Protein AF-A0A934HEQ0-F1 (afdb_monomer)

pLDDT: mean 83.61, std 16.03, range [32.22, 97.81]

Structure (mmCIF, N/CA/C/O backbone):
data_AF-A0A934HEQ0-F1
#
_entry.id   AF-A0A934HEQ0-F1
#
loop_
_atom_site.group_PDB
_atom_site.id
_atom_site.type_symbol
_atom_site.label_atom_id
_atom_site.label_alt_id
_atom_site.label_comp_id
_atom_site.label_asym_id
_atom_site.label_entity_id
_atom_site.label_seq_id
_atom_site.pdbx_PDB_ins_code
_atom_site.Cartn_x
_atom_site.Cartn_y
_atom_site.Cartn_z
_atom_site.occupancy
_atom_site.B_iso_or_equiv
_atom_site.auth_seq_id
_atom_site.auth_comp_id
_atom_site.auth_asym_id
_atom_site.auth_atom_id
_atom_site.pdbx_PDB_model_num
ATOM 1 N N . MET A 1 1 ? 57.046 15.087 -8.964 1.00 48.41 1 MET A N 1
ATOM 2 C CA . MET A 1 1 ? 55.595 15.385 -8.907 1.00 48.41 1 MET A CA 1
ATOM 3 C C . MET A 1 1 ? 54.817 15.039 -10.188 1.00 48.41 1 MET A C 1
ATOM 5 O O . MET A 1 1 ? 53.602 14.967 -10.107 1.00 48.41 1 MET A O 1
ATOM 9 N N . SER A 1 2 ? 55.449 14.736 -11.333 1.00 50.69 2 SER A N 1
ATOM 10 C CA . SER A 1 2 ? 54.720 14.515 -12.604 1.00 50.69 2 SER A CA 1
ATOM 11 C C . SER A 1 2 ? 54.176 13.093 -12.846 1.00 50.69 2 SER A C 1
ATOM 13 O O . SER A 1 2 ? 53.187 12.942 -13.551 1.00 50.69 2 SER A O 1
ATOM 15 N N . LEU A 1 3 ? 54.753 12.045 -12.243 1.00 41.97 3 LEU A N 1
ATOM 16 C CA . LEU A 1 3 ? 54.306 10.651 -12.457 1.00 41.97 3 LEU A CA 1
ATOM 17 C C . LEU A 1 3 ? 52.998 10.296 -11.725 1.00 41.97 3 LEU A C 1
ATOM 19 O O . LEU A 1 3 ? 52.195 9.522 -12.237 1.00 41.97 3 LEU A O 1
ATOM 23 N N . VAL A 1 4 ? 52.746 10.905 -10.561 1.00 50.09 4 VAL A N 1
ATOM 24 C CA . VAL A 1 4 ? 51.528 10.663 -9.761 1.00 50.09 4 VAL A CA 1
ATOM 25 C C . VAL A 1 4 ? 50.291 11.281 -10.424 1.00 50.09 4 VAL A C 1
ATOM 27 O O . VAL A 1 4 ? 49.219 10.688 -10.387 1.00 50.09 4 VAL A O 1
ATOM 30 N N . VAL A 1 5 ? 50.448 12.429 -11.094 1.00 50.09 5 VAL A N 1
ATOM 31 C CA . VAL A 1 5 ? 49.356 13.115 -11.808 1.00 50.09 5 VAL A CA 1
ATOM 32 C C . VAL A 1 5 ? 48.963 12.362 -13.087 1.00 50.09 5 VAL A C 1
ATOM 34 O O . VAL A 1 5 ? 47.785 12.248 -13.400 1.00 50.09 5 VAL A O 1
ATOM 37 N N . ILE A 1 6 ? 49.919 11.770 -13.808 1.00 50.91 6 ILE A N 1
ATOM 38 C CA . ILE A 1 6 ? 49.619 10.977 -15.015 1.00 50.91 6 ILE A CA 1
ATOM 39 C C . ILE A 1 6 ? 48.884 9.675 -14.648 1.00 50.91 6 ILE A C 1
ATOM 41 O O . ILE A 1 6 ? 47.926 9.300 -15.323 1.00 50.91 6 ILE A O 1
ATOM 45 N N . GLY A 1 7 ? 49.275 9.020 -13.547 1.00 46.44 7 GLY A N 1
ATOM 46 C CA . GLY A 1 7 ? 48.610 7.809 -13.056 1.00 46.44 7 GLY A CA 1
ATOM 47 C C . GLY A 1 7 ? 47.155 8.039 -12.632 1.00 46.44 7 GLY A C 1
ATOM 48 O O . GLY A 1 7 ? 46.288 7.218 -12.936 1.00 46.44 7 GLY A O 1
ATOM 49 N N . THR A 1 8 ? 46.853 9.175 -11.996 1.00 58.56 8 THR A N 1
ATOM 50 C CA . THR A 1 8 ? 45.477 9.526 -11.608 1.00 58.56 8 THR A CA 1
ATOM 51 C C . THR A 1 8 ? 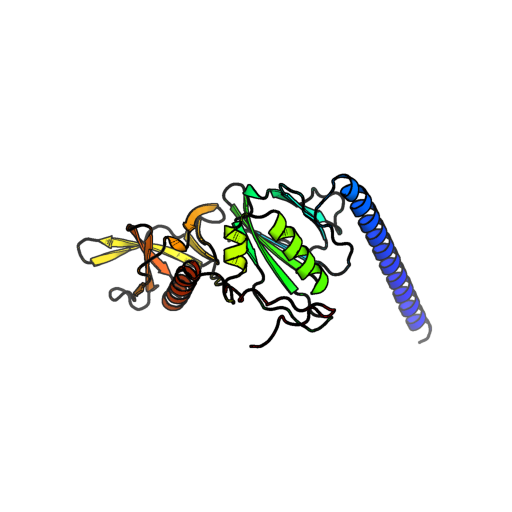44.612 9.918 -12.808 1.00 58.56 8 THR A C 1
ATOM 53 O O . THR A 1 8 ? 43.469 9.470 -12.888 1.00 58.56 8 THR A O 1
ATOM 56 N N . PHE A 1 9 ? 45.141 10.658 -13.789 1.00 56.47 9 PHE A N 1
ATOM 57 C CA . PHE A 1 9 ? 44.409 10.979 -15.024 1.00 56.47 9 PHE A CA 1
ATOM 58 C C . PHE A 1 9 ? 44.129 9.743 -15.892 1.00 56.47 9 PHE A C 1
ATOM 60 O O . PHE A 1 9 ? 43.011 9.583 -16.385 1.00 56.47 9 PHE A O 1
ATOM 67 N N . ALA A 1 10 ? 45.099 8.836 -16.043 1.00 60.12 10 ALA A N 1
ATOM 68 C CA . ALA A 1 10 ? 44.906 7.585 -16.778 1.00 60.12 10 ALA A CA 1
ATOM 69 C C . ALA A 1 10 ? 43.887 6.661 -16.085 1.00 60.12 10 ALA A C 1
ATOM 71 O O . ALA A 1 10 ? 43.032 6.077 -16.752 1.00 60.12 10 ALA A O 1
ATOM 72 N N . GLY A 1 11 ? 43.919 6.582 -14.748 1.00 57.53 11 GLY A N 1
ATOM 73 C CA . GLY A 1 11 ? 42.928 5.847 -13.957 1.00 57.53 11 GLY A CA 1
ATOM 74 C C . GLY A 1 11 ? 41.511 6.422 -14.073 1.00 57.53 11 GLY A C 1
ATOM 75 O O . GLY A 1 11 ? 40.554 5.665 -14.235 1.00 57.53 11 GLY A O 1
ATOM 76 N N . LEU A 1 12 ? 41.366 7.753 -14.067 1.00 64.06 12 LEU A N 1
ATOM 77 C CA . LEU A 1 12 ? 40.079 8.433 -14.265 1.00 64.06 12 LEU A CA 1
ATOM 78 C C . LEU A 1 12 ? 39.521 8.224 -15.679 1.00 64.06 12 LEU A C 1
ATOM 80 O O . LEU A 1 12 ? 38.330 7.956 -15.830 1.00 64.06 12 LEU A O 1
ATOM 84 N N . LEU A 1 13 ? 40.372 8.282 -16.708 1.00 64.81 13 LEU A N 1
ATOM 85 C CA . LEU A 1 13 ? 39.983 8.008 -18.096 1.00 64.81 13 LEU A CA 1
ATOM 86 C C . LEU A 1 13 ? 39.566 6.547 -18.294 1.00 64.81 13 LEU A C 1
ATOM 88 O O . LEU A 1 13 ? 38.517 6.289 -18.883 1.00 64.81 13 LEU A O 1
ATOM 92 N N . ALA A 1 14 ? 40.327 5.590 -17.758 1.00 65.00 14 ALA A N 1
ATOM 93 C CA . ALA A 1 14 ? 39.959 4.176 -17.801 1.00 65.00 14 ALA A CA 1
ATOM 94 C C . ALA A 1 14 ? 38.629 3.918 -17.070 1.00 65.00 14 ALA A C 1
ATOM 96 O O . ALA A 1 14 ? 37.757 3.224 -17.596 1.00 65.00 14 ALA A O 1
ATOM 97 N N . GLY A 1 15 ? 38.428 4.541 -15.904 1.00 61.06 15 GLY A N 1
ATOM 98 C CA . GLY A 1 15 ? 37.161 4.505 -15.172 1.00 61.06 15 GLY A CA 1
ATOM 99 C C . GLY A 1 15 ? 35.992 5.069 -15.984 1.00 61.06 15 GLY A C 1
ATOM 100 O O . GLY A 1 15 ? 34.949 4.422 -16.089 1.00 61.06 15 GLY A O 1
ATOM 101 N N . ALA A 1 16 ? 36.172 6.226 -16.627 1.00 68.06 16 ALA A N 1
ATOM 102 C CA . ALA A 1 16 ? 35.156 6.848 -17.476 1.00 68.06 16 ALA A CA 1
ATOM 103 C C . ALA A 1 16 ? 34.794 5.976 -18.691 1.00 68.06 16 ALA A C 1
ATOM 105 O O . ALA A 1 16 ? 33.614 5.828 -19.012 1.00 68.06 16 ALA A O 1
ATOM 106 N N . VAL A 1 17 ? 35.782 5.337 -19.327 1.00 73.50 17 VAL A N 1
ATOM 107 C CA . VAL A 1 17 ? 35.558 4.401 -20.441 1.00 73.50 17 VAL A CA 1
ATOM 108 C C . VAL A 1 17 ? 34.775 3.173 -19.975 1.00 73.50 17 VAL A C 1
ATOM 110 O O . VAL A 1 17 ? 33.802 2.789 -20.622 1.00 73.50 17 VAL A O 1
ATOM 113 N N . VAL A 1 18 ? 35.136 2.577 -18.835 1.00 73.75 18 VAL A N 1
ATOM 114 C CA . VAL A 1 18 ? 34.412 1.423 -18.273 1.00 73.75 18 VAL A CA 1
ATOM 115 C C . VAL A 1 18 ? 32.960 1.787 -17.949 1.00 73.75 18 VAL A C 1
ATOM 117 O O . VAL A 1 18 ? 32.046 1.030 -18.295 1.00 73.75 18 VAL A O 1
ATOM 120 N N . VAL A 1 19 ? 32.726 2.957 -17.348 1.00 75.62 19 VAL A N 1
ATOM 121 C CA . VAL A 1 19 ? 31.376 3.476 -17.076 1.00 75.62 19 VAL A CA 1
ATOM 122 C C . VAL A 1 19 ? 30.603 3.690 -18.382 1.00 75.62 19 VAL A C 1
ATOM 124 O O . VAL A 1 19 ? 29.478 3.205 -18.507 1.00 75.62 19 VAL A O 1
ATOM 127 N N . GLY A 1 20 ? 31.216 4.320 -19.387 1.00 73.50 20 GLY A N 1
ATOM 128 C CA . GLY A 1 20 ? 30.596 4.558 -20.693 1.00 73.50 20 GLY A CA 1
ATOM 129 C C . GLY A 1 20 ? 30.233 3.271 -21.440 1.00 73.50 20 GLY A C 1
ATOM 130 O O . GLY A 1 20 ? 29.129 3.144 -21.978 1.00 73.50 20 GLY A O 1
ATOM 131 N N . VAL A 1 21 ? 31.113 2.264 -21.430 1.00 78.69 21 VAL A N 1
ATOM 132 C CA . VAL A 1 21 ? 30.845 0.948 -22.036 1.00 78.69 21 VAL A CA 1
ATOM 133 C C . VAL A 1 21 ? 29.707 0.233 -21.309 1.00 78.69 21 VAL A C 1
ATOM 135 O O . VAL A 1 21 ? 28.829 -0.337 -21.965 1.00 78.69 21 VAL A O 1
ATOM 138 N N . ARG A 1 22 ? 29.693 0.267 -19.971 1.00 79.62 22 ARG A N 1
ATOM 139 C CA . ARG A 1 22 ? 28.625 -0.334 -19.159 1.00 79.62 22 ARG A CA 1
ATOM 140 C C . ARG A 1 22 ? 27.274 0.307 -19.464 1.00 79.62 22 ARG A C 1
ATOM 142 O O . ARG A 1 22 ? 26.304 -0.416 -19.691 1.00 79.62 22 ARG A O 1
ATOM 149 N N . GLU A 1 23 ? 27.227 1.631 -19.554 1.00 78.69 23 GLU A N 1
ATOM 150 C CA . GLU A 1 23 ? 26.001 2.364 -19.870 1.00 78.69 23 GLU A CA 1
ATOM 151 C C . GLU A 1 23 ? 25.528 2.085 -21.305 1.00 78.69 23 GLU A C 1
ATOM 153 O O . GLU A 1 23 ? 24.361 1.788 -21.545 1.00 78.69 23 GLU A O 1
ATOM 158 N N . THR A 1 24 ? 26.450 2.025 -22.267 1.00 81.06 24 THR A N 1
ATOM 159 C CA . THR A 1 24 ? 26.121 1.685 -23.661 1.00 81.06 24 THR A CA 1
ATOM 160 C C . THR A 1 24 ? 25.576 0.259 -23.801 1.00 81.06 24 THR A C 1
ATOM 162 O O . THR A 1 24 ? 24.684 -0.000 -24.614 1.00 81.06 24 THR A O 1
ATOM 165 N N . ARG A 1 25 ? 26.113 -0.704 -23.038 1.00 81.88 25 ARG A N 1
ATOM 166 C CA . ARG A 1 25 ? 25.591 -2.083 -22.997 1.00 81.88 25 ARG A CA 1
ATOM 167 C C . ARG A 1 25 ? 24.190 -2.119 -22.395 1.00 81.88 25 ARG A C 1
ATOM 169 O O . ARG A 1 25 ? 23.309 -2.760 -22.959 1.00 81.88 25 ARG A O 1
ATOM 176 N N . ARG A 1 26 ? 23.977 -1.386 -21.303 1.00 79.38 26 ARG A N 1
ATOM 177 C CA . ARG A 1 26 ? 22.677 -1.258 -20.643 1.00 79.38 26 ARG A CA 1
ATOM 178 C C . ARG A 1 26 ? 21.619 -0.658 -21.571 1.00 79.38 26 ARG A C 1
ATOM 180 O O . ARG A 1 26 ? 20.543 -1.227 -21.698 1.00 79.38 26 ARG A O 1
ATOM 187 N N . LEU A 1 27 ? 21.930 0.430 -22.277 1.00 81.62 27 LEU A N 1
ATOM 188 C CA . LEU A 1 27 ? 21.013 1.052 -23.240 1.00 81.62 27 LEU A CA 1
ATOM 189 C C . LEU A 1 27 ? 20.665 0.120 -24.405 1.00 81.62 27 LEU A C 1
ATOM 191 O O . LEU A 1 27 ? 19.515 0.081 -24.841 1.00 81.62 27 LEU A O 1
ATOM 195 N N . ARG A 1 28 ? 21.639 -0.653 -24.901 1.00 84.00 28 ARG A N 1
ATOM 196 C CA . ARG A 1 28 ? 21.378 -1.679 -25.920 1.00 84.00 28 ARG A CA 1
ATOM 197 C C . ARG A 1 28 ? 20.429 -2.755 -25.407 1.00 84.00 28 ARG A C 1
ATOM 199 O O . ARG A 1 28 ? 19.496 -3.086 -26.127 1.00 84.00 28 ARG A O 1
ATOM 206 N N . TYR A 1 29 ? 20.635 -3.231 -24.179 1.00 84.44 29 TYR A N 1
ATOM 207 C CA . TYR A 1 29 ? 19.741 -4.198 -23.544 1.00 84.44 29 TYR A CA 1
ATOM 208 C C . TYR A 1 29 ? 18.320 -3.648 -23.379 1.00 84.44 29 TYR A C 1
ATOM 210 O O . TYR A 1 29 ? 17.362 -4.310 -23.758 1.00 84.44 29 TYR A O 1
ATOM 218 N N . ILE A 1 30 ? 18.177 -2.412 -22.888 1.00 84.00 30 ILE A N 1
ATOM 219 C CA . ILE A 1 30 ? 16.867 -1.760 -22.758 1.00 84.00 30 ILE A CA 1
ATOM 220 C C . ILE A 1 30 ? 16.158 -1.725 -24.114 1.00 84.00 30 ILE A C 1
ATOM 222 O O . ILE A 1 30 ? 15.022 -2.167 -24.230 1.00 84.00 30 ILE A O 1
ATOM 226 N N . ARG A 1 31 ? 16.838 -1.254 -25.166 1.00 84.56 31 ARG A N 1
ATOM 227 C CA . ARG A 1 31 ? 16.251 -1.177 -26.513 1.00 84.56 31 ARG A CA 1
ATOM 228 C C . ARG A 1 31 ? 15.886 -2.548 -27.076 1.00 84.56 31 ARG A C 1
ATOM 230 O O . ARG A 1 31 ? 14.857 -2.658 -27.733 1.00 84.56 31 ARG A O 1
ATOM 237 N N . SER A 1 32 ? 16.715 -3.571 -26.861 1.00 85.75 32 SER A N 1
ATOM 238 C CA . SER A 1 32 ? 16.397 -4.924 -27.325 1.00 85.75 32 SER A CA 1
ATOM 239 C C . SER A 1 32 ? 15.208 -5.509 -26.577 1.00 85.75 32 SER A C 1
ATOM 241 O O . SER A 1 32 ? 14.341 -6.085 -27.217 1.00 85.75 32 SER A O 1
ATOM 243 N N . LEU A 1 33 ? 15.144 -5.315 -25.258 1.00 84.88 33 LEU A N 1
ATOM 244 C CA . LEU A 1 33 ? 14.041 -5.799 -24.436 1.00 84.88 33 LEU A CA 1
ATOM 245 C C . LEU A 1 33 ? 12.724 -5.126 -24.838 1.00 84.88 33 LEU A C 1
ATOM 247 O O . LEU A 1 33 ? 11.729 -5.804 -25.030 1.00 84.88 33 LEU A O 1
ATOM 251 N N . ILE A 1 34 ? 12.727 -3.814 -25.080 1.00 83.56 34 ILE A N 1
ATOM 252 C CA . ILE A 1 34 ? 11.525 -3.109 -25.552 1.00 83.56 34 ILE A CA 1
ATOM 253 C C . ILE A 1 34 ? 11.052 -3.660 -26.899 1.00 83.56 34 ILE A C 1
ATOM 255 O O . ILE A 1 34 ? 9.873 -3.946 -27.043 1.00 83.56 34 ILE A O 1
ATOM 259 N N . ARG A 1 35 ? 11.960 -3.892 -27.856 1.00 84.75 35 ARG A N 1
ATOM 260 C CA . ARG A 1 35 ? 11.608 -4.519 -29.145 1.00 84.75 35 ARG A CA 1
ATOM 261 C C . ARG A 1 35 ? 11.089 -5.950 -29.007 1.00 84.75 35 ARG A C 1
ATOM 263 O O . ARG A 1 35 ? 10.393 -6.416 -29.896 1.00 84.75 35 ARG A O 1
ATOM 270 N N . GLN A 1 36 ? 11.483 -6.664 -27.953 1.00 84.56 36 GLN A N 1
ATOM 271 C CA . GLN A 1 36 ? 10.979 -8.007 -27.660 1.00 84.56 36 GLN A CA 1
ATOM 272 C C . GLN A 1 36 ? 9.587 -7.967 -27.030 1.00 84.56 36 GLN A C 1
ATOM 274 O O . GLN A 1 36 ? 8.794 -8.854 -27.308 1.00 84.56 36 GLN A O 1
ATOM 279 N N . LEU A 1 37 ? 9.298 -6.944 -26.222 1.00 84.00 37 LEU A N 1
ATOM 280 C CA . LEU A 1 37 ? 8.004 -6.755 -25.562 1.00 84.00 37 LEU A CA 1
ATOM 281 C C . LEU A 1 37 ? 6.964 -6.098 -26.481 1.00 84.00 37 LEU A C 1
ATOM 283 O O . LEU A 1 37 ? 5.775 -6.333 -26.335 1.00 84.00 37 LEU A O 1
ATOM 287 N N . GLU A 1 38 ? 7.387 -5.278 -27.442 1.00 77.88 38 GLU A N 1
ATOM 288 C CA . GLU A 1 38 ? 6.504 -4.556 -28.371 1.00 77.88 38 GLU A CA 1
ATOM 289 C C . GLU A 1 38 ? 5.512 -5.462 -29.146 1.00 77.88 38 GLU A C 1
ATOM 291 O O . GLU A 1 38 ? 4.340 -5.088 -29.235 1.00 77.88 38 GLU A O 1
ATOM 296 N N . PRO A 1 39 ? 5.894 -6.665 -29.631 1.00 77.88 39 PRO A N 1
ATOM 297 C CA . PRO A 1 39 ? 4.971 -7.618 -30.253 1.00 77.88 39 PRO A CA 1
ATOM 298 C C . PRO A 1 39 ? 3.917 -8.204 -29.305 1.00 77.88 39 PRO A C 1
ATOM 300 O O . PRO A 1 39 ? 2.880 -8.663 -29.772 1.00 77.88 39 PRO A O 1
ATOM 303 N N . GLU A 1 40 ? 4.150 -8.191 -27.989 1.00 74.31 40 GLU A N 1
ATOM 304 C CA . GLU A 1 40 ? 3.161 -8.627 -26.989 1.00 74.31 40 GLU A CA 1
ATOM 305 C C . GLU A 1 40 ? 2.082 -7.552 -26.743 1.00 74.31 40 GLU A C 1
ATOM 307 O O . GLU A 1 40 ? 1.159 -7.753 -25.957 1.00 74.31 40 GLU A O 1
ATOM 312 N N . HIS A 1 41 ? 2.176 -6.415 -27.446 1.00 69.12 41 HIS A N 1
ATOM 313 C CA . HIS A 1 41 ? 1.255 -5.280 -27.397 1.00 69.12 41 HIS A CA 1
ATOM 314 C C . HIS A 1 41 ? 0.959 -4.753 -25.977 1.00 69.12 41 HIS A C 1
ATOM 316 O O . HIS A 1 41 ? -0.210 -4.566 -25.621 1.00 69.12 41 HIS A O 1
ATOM 322 N N . PRO A 1 42 ? 1.985 -4.447 -25.151 1.00 75.75 42 PRO A N 1
ATOM 323 C CA . PRO A 1 42 ? 1.757 -3.789 -23.877 1.00 75.75 42 PRO A CA 1
ATOM 324 C C . PRO A 1 42 ? 1.164 -2.395 -24.108 1.00 75.75 42 PRO A C 1
ATOM 326 O O . PRO A 1 42 ? 1.603 -1.631 -24.967 1.00 75.75 42 PRO A O 1
ATOM 329 N N . ILE A 1 43 ? 0.196 -2.030 -23.274 1.00 81.25 43 ILE A N 1
ATOM 330 C CA . ILE A 1 43 ? -0.457 -0.715 -23.258 1.00 81.25 43 ILE A CA 1
ATOM 331 C C . ILE A 1 43 ? 0.557 0.388 -22.912 1.00 81.25 43 ILE A C 1
ATOM 333 O O . ILE A 1 43 ? 0.391 1.543 -23.308 1.00 81.25 43 ILE A O 1
ATOM 337 N N . PHE A 1 44 ? 1.621 0.047 -22.178 1.00 80.44 44 PHE A N 1
ATOM 338 C CA . PHE A 1 44 ? 2.693 0.971 -21.820 1.00 80.44 44 PHE A CA 1
ATOM 339 C C . PHE A 1 44 ? 4.021 0.257 -21.580 1.00 80.44 44 PHE A C 1
ATOM 341 O O . PHE A 1 44 ? 4.065 -0.746 -20.868 1.00 80.44 44 PHE A O 1
ATOM 348 N N . CYS A 1 45 ? 5.101 0.823 -22.126 1.00 77.56 45 CYS A N 1
ATOM 349 C CA . CYS A 1 45 ? 6.473 0.370 -21.910 1.00 77.56 45 CYS A CA 1
ATOM 350 C C . CYS A 1 45 ? 7.457 1.560 -21.968 1.00 77.56 45 CYS A C 1
ATOM 352 O O . CYS A 1 45 ? 7.812 2.010 -23.061 1.00 77.56 45 CYS A O 1
ATOM 354 N N . PRO A 1 46 ? 7.902 2.132 -20.829 1.00 71.94 46 PRO A N 1
ATOM 355 C CA . PRO A 1 46 ? 8.731 3.330 -20.836 1.00 71.94 46 PRO A CA 1
ATOM 356 C C . PRO A 1 46 ? 10.177 3.017 -21.245 1.00 71.94 46 PRO A C 1
ATOM 358 O O . PRO A 1 46 ? 10.768 2.027 -20.823 1.00 71.94 46 PRO A O 1
ATOM 361 N N . THR A 1 47 ? 10.782 3.927 -22.009 1.00 59.53 47 THR A N 1
ATOM 362 C CA . THR A 1 47 ? 12.109 3.761 -22.637 1.00 59.53 47 THR A CA 1
ATOM 363 C C . THR A 1 47 ? 13.271 4.412 -21.875 1.00 59.53 47 THR A C 1
ATOM 365 O O . THR A 1 47 ? 14.417 4.346 -22.322 1.00 59.53 47 THR A O 1
ATOM 368 N N . TYR A 1 48 ? 13.004 5.080 -20.751 1.00 62.66 48 TYR A N 1
ATOM 369 C CA . TYR A 1 48 ? 13.899 6.120 -20.232 1.00 62.66 48 TYR A CA 1
ATOM 370 C C . TYR A 1 48 ? 14.714 5.747 -18.992 1.00 62.66 48 TYR A C 1
ATOM 372 O O . TYR A 1 48 ? 14.316 4.963 -18.134 1.00 62.66 48 TYR A O 1
ATOM 380 N N . TYR A 1 49 ? 15.870 6.407 -18.912 1.00 63.38 49 TYR A N 1
ATOM 381 C CA . TYR A 1 49 ? 16.850 6.339 -17.837 1.00 63.38 49 TYR A CA 1
ATOM 382 C C . TYR A 1 49 ? 16.343 6.977 -16.533 1.00 63.38 49 TYR A C 1
ATOM 384 O O . TYR A 1 49 ? 15.510 7.880 -16.539 1.00 63.38 49 TYR A O 1
ATOM 392 N N . GLY A 1 50 ? 16.914 6.553 -15.403 1.00 69.12 50 GLY A N 1
ATOM 393 C CA . GLY A 1 50 ? 16.695 7.207 -14.111 1.00 69.12 50 GLY A CA 1
ATOM 394 C C . GLY A 1 50 ? 15.440 6.761 -13.363 1.00 69.12 50 GLY A C 1
ATOM 395 O O . GLY A 1 50 ? 15.085 7.395 -12.373 1.00 69.12 50 GLY A O 1
ATOM 396 N N . THR A 1 51 ? 14.801 5.671 -13.771 1.00 82.81 51 THR A N 1
ATOM 397 C CA . THR A 1 51 ? 13.710 5.043 -13.021 1.00 82.81 51 THR A CA 1
ATOM 398 C C . THR A 1 51 ? 14.272 4.030 -12.027 1.00 82.81 51 THR A C 1
ATOM 400 O O . THR A 1 51 ? 15.287 3.378 -12.289 1.00 82.81 51 THR A O 1
ATOM 403 N N . ASP A 1 52 ? 13.651 3.927 -10.857 1.00 88.38 52 ASP A N 1
ATOM 404 C CA . ASP A 1 52 ? 13.961 2.878 -9.885 1.00 88.38 52 ASP A CA 1
ATOM 405 C C . ASP A 1 52 ? 12.690 2.328 -9.243 1.00 88.38 52 ASP A C 1
ATOM 407 O O . ASP A 1 52 ? 11.710 3.056 -9.074 1.00 88.38 52 ASP A O 1
ATOM 411 N N . PHE A 1 53 ? 12.700 1.034 -8.940 1.00 89.88 53 PHE A N 1
ATOM 412 C CA . PHE A 1 53 ? 11.677 0.410 -8.122 1.00 89.88 53 PHE A CA 1
ATOM 413 C C . PHE A 1 53 ? 12.291 -0.222 -6.880 1.00 89.88 53 PHE A C 1
ATOM 415 O O . PHE A 1 53 ? 13.485 -0.537 -6.830 1.00 89.88 53 PHE A O 1
ATOM 422 N N . GLN A 1 54 ? 11.455 -0.380 -5.865 1.00 93.12 54 GLN A N 1
ATOM 423 C CA . GLN A 1 54 ? 11.784 -1.041 -4.617 1.00 93.12 54 GLN A CA 1
ATOM 424 C C . GLN A 1 54 ? 10.553 -1.781 -4.110 1.00 93.12 54 GLN A C 1
ATOM 426 O O . GLN A 1 54 ? 9.472 -1.202 -4.032 1.00 93.12 54 GLN A O 1
ATOM 431 N N . ILE A 1 55 ? 10.735 -3.039 -3.730 1.00 93.94 55 ILE A N 1
ATOM 432 C CA . ILE A 1 55 ? 9.700 -3.862 -3.114 1.00 93.94 55 ILE A CA 1
ATOM 433 C C . ILE A 1 55 ? 9.956 -3.886 -1.612 1.00 93.94 55 ILE A C 1
ATOM 435 O O . ILE A 1 55 ? 11.082 -4.108 -1.168 1.00 93.94 55 ILE A O 1
ATOM 439 N N . THR A 1 56 ? 8.915 -3.662 -0.826 1.00 95.38 56 THR A N 1
ATOM 440 C CA . THR A 1 56 ? 8.931 -3.868 0.622 1.00 95.38 56 THR A CA 1
ATOM 441 C C . THR A 1 56 ? 7.794 -4.812 0.978 1.00 95.38 56 THR A C 1
ATOM 443 O O . THR A 1 56 ? 6.639 -4.491 0.723 1.00 95.38 56 THR A O 1
ATOM 446 N N . GLU A 1 57 ? 8.104 -5.969 1.549 1.00 96.31 57 GLU A N 1
ATOM 447 C CA . GLU A 1 57 ? 7.100 -6.805 2.212 1.00 96.31 57 GLU A CA 1
ATOM 448 C C . GLU A 1 57 ? 6.772 -6.175 3.571 1.00 96.31 57 GLU A C 1
ATOM 450 O O . GLU A 1 57 ? 7.688 -5.807 4.314 1.00 96.31 57 GLU A O 1
ATOM 455 N N . LEU A 1 58 ? 5.487 -6.008 3.903 1.00 94.31 58 LEU A N 1
ATOM 456 C CA . LEU A 1 58 ? 5.108 -5.462 5.211 1.00 94.31 58 LEU A CA 1
ATOM 457 C C . LEU A 1 58 ? 5.600 -6.384 6.332 1.00 94.31 58 LEU A C 1
ATOM 459 O O . LEU A 1 58 ? 5.463 -7.601 6.234 1.00 94.31 58 LEU A O 1
ATOM 463 N N . ASN A 1 59 ? 6.214 -5.793 7.366 1.00 94.44 59 ASN A N 1
ATOM 464 C CA . ASN A 1 59 ? 6.948 -6.488 8.439 1.00 94.44 59 ASN A CA 1
ATOM 465 C C . ASN A 1 59 ? 8.069 -7.431 7.964 1.00 94.44 59 ASN A C 1
ATOM 467 O O . ASN A 1 59 ? 8.603 -8.215 8.746 1.00 94.44 59 ASN A O 1
ATOM 471 N N . GLY A 1 60 ? 8.423 -7.378 6.682 1.00 93.69 60 GLY A N 1
ATOM 472 C CA . GLY A 1 60 ? 9.328 -8.318 6.050 1.00 93.69 60 GLY A CA 1
ATOM 473 C C . GLY A 1 60 ? 10.548 -7.634 5.462 1.00 93.69 60 GLY A C 1
ATOM 474 O O . GLY A 1 60 ? 11.070 -6.633 5.962 1.00 93.69 60 GLY A O 1
ATOM 475 N N . ARG A 1 61 ? 11.046 -8.222 4.376 1.00 93.25 61 ARG A N 1
ATOM 476 C CA . ARG A 1 61 ? 12.261 -7.741 3.724 1.00 93.25 61 ARG A CA 1
ATOM 477 C C . ARG A 1 61 ? 11.964 -6.574 2.796 1.00 93.25 61 ARG A C 1
ATOM 479 O O . ARG A 1 61 ? 10.938 -6.502 2.121 1.00 93.25 61 ARG A O 1
ATOM 486 N N . LYS A 1 62 ? 12.951 -5.690 2.706 1.00 94.12 62 LYS A N 1
ATOM 487 C CA . LYS A 1 62 ? 12.991 -4.585 1.758 1.00 94.12 62 LYS A CA 1
ATOM 488 C C . LYS A 1 62 ? 14.080 -4.845 0.731 1.00 94.12 62 LYS A C 1
ATOM 490 O O . LYS A 1 62 ? 15.237 -5.057 1.091 1.00 94.12 62 LYS A O 1
ATOM 495 N N . SER A 1 63 ? 13.721 -4.821 -0.546 1.00 91.69 63 SER A N 1
ATOM 496 C CA . SER A 1 63 ? 14.687 -4.944 -1.632 1.00 91.69 63 SER A CA 1
ATOM 497 C C . SER A 1 63 ? 15.553 -3.685 -1.730 1.00 91.69 63 SER A C 1
ATOM 499 O O . SER A 1 63 ? 15.161 -2.587 -1.320 1.00 91.69 63 SER A O 1
ATOM 501 N N . GLY A 1 64 ? 16.730 -3.808 -2.344 1.00 89.88 64 GLY A N 1
ATOM 502 C CA . GLY A 1 64 ? 17.460 -2.638 -2.832 1.00 89.88 64 GLY A CA 1
ATOM 503 C C . GLY A 1 64 ? 16.672 -1.910 -3.926 1.00 89.88 64 GLY A C 1
ATOM 504 O O . GLY A 1 64 ? 15.784 -2.491 -4.554 1.00 89.88 64 GLY A O 1
ATOM 505 N N . LYS A 1 65 ? 17.008 -0.638 -4.166 1.00 90.12 65 LYS A N 1
ATOM 506 C CA . LYS A 1 65 ? 16.501 0.092 -5.333 1.00 90.12 65 LYS A CA 1
ATOM 507 C C . LYS A 1 65 ? 17.157 -0.448 -6.594 1.00 90.12 65 LYS A C 1
ATOM 509 O O . LYS A 1 65 ? 18.382 -0.571 -6.636 1.00 90.12 65 LYS A O 1
ATOM 514 N N . GLN A 1 66 ? 16.363 -0.735 -7.616 1.00 87.00 66 GLN A N 1
ATOM 515 C CA . GLN A 1 66 ? 16.869 -1.285 -8.869 1.00 87.00 66 GLN A CA 1
ATOM 516 C C . GLN A 1 66 ? 16.236 -0.582 -10.074 1.00 87.00 66 GLN A C 1
ATOM 518 O O . GLN A 1 66 ? 15.059 -0.230 -10.026 1.00 87.00 66 GLN A O 1
ATOM 523 N N . PRO A 1 67 ? 16.993 -0.350 -11.159 1.00 88.25 67 PRO A N 1
ATOM 524 C CA . PRO A 1 67 ? 16.430 0.134 -12.407 1.00 88.25 67 PRO A CA 1
ATOM 525 C C . PRO A 1 67 ? 15.639 -0.962 -13.121 1.00 88.25 67 PRO A C 1
ATOM 527 O O . PRO A 1 67 ? 16.006 -2.139 -13.071 1.00 88.25 67 PRO A O 1
ATOM 530 N N . PHE A 1 68 ? 14.596 -0.556 -13.838 1.00 87.44 68 PHE A N 1
ATOM 531 C CA . PHE A 1 68 ? 13.620 -1.476 -14.408 1.00 87.44 68 PHE A CA 1
ATOM 532 C C . PHE A 1 68 ? 12.961 -0.936 -15.674 1.00 87.44 68 PHE A C 1
ATOM 534 O O . PHE A 1 68 ? 12.956 0.273 -15.920 1.00 87.44 68 PHE A O 1
ATOM 541 N N . ILE A 1 69 ? 12.380 -1.856 -16.439 1.00 88.31 69 ILE A N 1
ATOM 542 C CA . ILE A 1 69 ? 11.395 -1.573 -17.483 1.00 88.31 69 ILE A CA 1
ATOM 543 C C . ILE A 1 69 ? 10.057 -2.126 -17.009 1.00 88.31 69 ILE A C 1
ATOM 545 O O . ILE A 1 69 ? 10.000 -3.257 -16.532 1.00 88.31 69 ILE A O 1
ATOM 549 N N . THR A 1 70 ? 9.002 -1.329 -17.144 1.00 89.81 70 THR A N 1
ATOM 550 C CA . T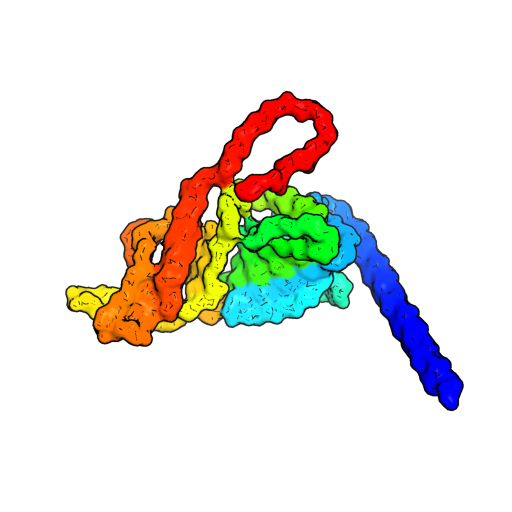HR A 1 70 ? 7.631 -1.760 -16.847 1.00 89.81 70 THR A CA 1
ATOM 551 C C . THR A 1 70 ? 6.920 -2.070 -18.138 1.00 89.81 70 THR A C 1
ATOM 553 O O . THR A 1 70 ? 6.883 -1.203 -19.000 1.00 89.81 70 THR A O 1
ATOM 556 N N . ALA A 1 71 ? 6.305 -3.234 -18.245 1.00 91.25 71 ALA A N 1
ATOM 557 C CA . ALA A 1 71 ? 5.310 -3.517 -19.264 1.00 91.25 71 ALA A CA 1
ATOM 558 C C . ALA A 1 71 ? 3.941 -3.608 -18.585 1.00 91.25 71 ALA A C 1
ATOM 560 O O . ALA A 1 71 ? 3.791 -4.308 -17.586 1.00 91.25 71 ALA A O 1
ATOM 561 N N . ILE A 1 72 ? 2.954 -2.869 -19.088 1.00 92.38 72 ILE A N 1
ATOM 562 C CA . ILE A 1 72 ? 1.560 -2.999 -18.642 1.00 92.38 72 ILE A CA 1
ATOM 563 C C . ILE A 1 72 ? 0.797 -3.749 -19.720 1.00 92.38 72 ILE A C 1
ATOM 565 O O . ILE A 1 72 ? 0.592 -3.216 -20.810 1.00 92.38 72 ILE A O 1
ATOM 569 N N . GLY A 1 73 ? 0.387 -4.970 -19.403 1.00 91.56 73 GLY A N 1
ATOM 570 C CA . GLY A 1 73 ? -0.536 -5.759 -20.204 1.00 91.56 73 GLY A CA 1
ATOM 571 C C . GLY A 1 73 ? -1.986 -5.594 -19.734 1.00 91.56 73 GLY A C 1
ATOM 572 O O . GLY A 1 73 ? -2.257 -4.889 -18.760 1.00 91.56 73 GLY A O 1
ATOM 573 N N . PRO A 1 74 ? -2.937 -6.259 -20.409 1.00 89.50 74 PRO A N 1
ATOM 574 C CA . PRO A 1 74 ? -4.352 -6.222 -20.041 1.00 89.50 74 PRO A CA 1
ATOM 575 C C . PRO A 1 74 ? -4.669 -6.965 -18.735 1.00 89.50 74 PRO A C 1
ATOM 577 O O . PRO A 1 74 ? -5.695 -6.687 -18.126 1.00 89.50 74 PRO A O 1
ATOM 580 N N . THR A 1 75 ? -3.819 -7.907 -18.315 1.00 91.88 75 THR A N 1
ATOM 581 C CA . THR A 1 75 ? -4.043 -8.768 -17.140 1.00 91.88 75 THR A CA 1
ATOM 582 C C . THR A 1 75 ? -2.956 -8.649 -16.081 1.00 91.88 75 THR A C 1
ATOM 584 O O . THR A 1 75 ? -3.138 -9.134 -14.970 1.00 91.88 75 THR A O 1
ATOM 587 N N . GLU A 1 76 ? -1.832 -8.000 -16.383 1.00 94.50 76 GLU A N 1
ATOM 588 C CA . GLU A 1 76 ? -0.681 -7.948 -15.483 1.00 94.50 76 GLU A CA 1
ATOM 589 C C . GLU A 1 76 ? 0.203 -6.719 -15.709 1.00 94.50 76 GLU A C 1
ATOM 591 O O . GLU A 1 76 ? 0.191 -6.081 -16.765 1.00 94.50 76 GLU A O 1
ATOM 596 N N . ILE A 1 77 ? 0.997 -6.401 -14.690 1.00 93.81 77 ILE A N 1
ATOM 597 C CA . ILE A 1 77 ? 2.077 -5.422 -14.743 1.00 93.81 77 ILE A CA 1
ATOM 598 C C . ILE A 1 77 ? 3.387 -6.166 -14.500 1.00 93.81 77 ILE A C 1
ATOM 600 O O . ILE A 1 77 ? 3.578 -6.768 -13.443 1.00 93.81 77 ILE A O 1
ATOM 604 N N . VAL A 1 78 ? 4.307 -6.090 -15.455 1.00 93.00 78 VAL A N 1
ATOM 605 C CA . VAL A 1 78 ? 5.578 -6.815 -15.425 1.00 93.00 78 VAL A CA 1
ATOM 606 C C . VAL A 1 78 ? 6.737 -5.840 -15.264 1.00 93.00 78 VAL A C 1
ATOM 608 O O . VAL A 1 78 ? 6.823 -4.834 -15.967 1.00 93.00 78 VAL A O 1
ATOM 611 N N . PHE A 1 79 ? 7.652 -6.137 -14.344 1.00 91.00 79 PHE A N 1
ATOM 612 C CA . PHE A 1 79 ? 8.853 -5.352 -14.081 1.00 91.00 79 PHE A CA 1
ATOM 613 C C . PHE A 1 79 ? 10.091 -6.180 -14.420 1.00 91.00 79 PHE A C 1
ATOM 615 O O . PHE A 1 79 ? 10.453 -7.121 -13.711 1.00 91.00 79 PHE A O 1
ATOM 622 N N . HIS A 1 80 ? 10.780 -5.793 -15.488 1.00 89.06 80 HIS A N 1
ATOM 623 C CA . HIS A 1 80 ? 12.027 -6.419 -15.907 1.00 89.06 80 HIS A CA 1
ATOM 624 C C . HIS A 1 80 ? 13.217 -5.684 -15.302 1.00 89.06 80 HIS A C 1
ATOM 626 O O . HIS A 1 80 ? 13.383 -4.475 -15.502 1.00 89.06 80 HIS A O 1
ATOM 632 N N . SER A 1 81 ? 14.082 -6.415 -14.599 1.00 86.88 81 SER A N 1
ATOM 633 C CA . SER A 1 81 ? 15.314 -5.848 -14.055 1.00 86.88 81 SER A CA 1
ATOM 634 C C . SER A 1 81 ? 16.274 -5.458 -15.176 1.00 86.88 81 SER A C 1
ATOM 636 O O . SER A 1 81 ? 16.589 -6.241 -16.073 1.00 86.88 81 SER A O 1
ATOM 638 N N . VAL A 1 82 ? 16.780 -4.228 -15.105 1.00 85.94 82 VAL A N 1
ATOM 639 C CA . VAL A 1 82 ? 17.822 -3.746 -16.021 1.00 85.94 82 VAL A CA 1
ATOM 640 C C . VAL A 1 82 ? 19.217 -4.049 -15.476 1.00 85.94 82 VAL A C 1
ATOM 642 O O . VAL A 1 82 ? 20.155 -4.247 -16.247 1.00 85.94 82 VAL A O 1
ATOM 645 N N . SER A 1 83 ? 19.369 -4.086 -14.149 1.00 83.44 83 SER A N 1
ATOM 646 C CA . SER A 1 83 ? 20.648 -4.418 -13.507 1.00 83.44 83 SER A CA 1
ATOM 647 C C . SER A 1 83 ? 20.960 -5.907 -13.567 1.00 83.44 83 SER A C 1
ATOM 649 O O . SER A 1 83 ? 22.130 -6.269 -13.683 1.00 83.44 83 SER A O 1
ATOM 651 N N . HIS A 1 84 ? 19.930 -6.754 -13.528 1.00 84.00 84 HIS A N 1
ATOM 652 C CA . HIS A 1 84 ? 20.065 -8.207 -13.549 1.00 84.00 84 HIS A CA 1
ATOM 653 C C . HIS A 1 84 ? 19.148 -8.815 -14.624 1.00 84.00 84 HIS A C 1
ATOM 655 O O . HIS A 1 84 ? 18.125 -9.408 -14.303 1.00 84.00 84 HIS A O 1
ATOM 661 N N . PRO A 1 85 ? 19.505 -8.689 -15.917 1.00 80.75 85 PRO A N 1
ATOM 662 C CA . PRO A 1 85 ? 18.698 -9.170 -17.047 1.00 80.75 85 PRO A CA 1
ATOM 663 C C . PRO A 1 85 ? 18.289 -10.645 -17.028 1.00 80.75 85 PRO A C 1
ATOM 665 O O . PRO A 1 85 ? 17.399 -11.041 -17.768 1.00 80.75 85 PRO A O 1
ATOM 668 N N . LYS A 1 86 ? 19.015 -11.473 -16.269 1.00 83.94 86 LYS A N 1
ATOM 669 C CA . LYS A 1 86 ? 18.775 -12.917 -16.174 1.00 83.94 86 LYS A CA 1
ATOM 670 C C . LYS A 1 86 ? 17.799 -13.280 -15.058 1.00 83.94 86 LYS A C 1
ATOM 672 O O . LYS A 1 86 ? 17.349 -14.421 -15.021 1.00 83.94 86 LYS A O 1
ATOM 677 N N . ASP A 1 87 ? 17.525 -12.348 -14.150 1.00 86.62 87 ASP A N 1
ATOM 678 C CA . ASP A 1 87 ? 16.571 -12.575 -13.077 1.00 86.62 87 ASP A CA 1
ATOM 679 C C . ASP A 1 87 ? 15.170 -12.647 -13.684 1.00 86.62 87 ASP A C 1
ATOM 681 O O . ASP A 1 87 ? 14.849 -11.919 -14.630 1.00 86.62 87 ASP A O 1
ATOM 685 N N . ALA A 1 88 ? 14.334 -13.525 -13.132 1.00 88.44 88 ALA A N 1
ATOM 686 C CA . ALA A 1 88 ? 12.934 -13.577 -13.517 1.00 88.44 88 ALA A CA 1
ATOM 687 C C . ALA A 1 88 ? 12.286 -12.198 -13.287 1.00 88.44 88 ALA A C 1
ATOM 689 O O . ALA A 1 88 ? 12.572 -11.548 -12.272 1.00 88.44 88 ALA A O 1
ATOM 690 N N . PRO A 1 89 ? 11.436 -11.726 -14.214 1.00 90.31 89 PRO A N 1
ATOM 691 C CA . PRO A 1 89 ? 10.730 -10.476 -14.008 1.00 90.31 89 PRO A CA 1
ATOM 692 C C . PRO A 1 89 ? 9.786 -10.594 -12.809 1.00 90.31 89 PRO A C 1
ATOM 694 O O . PRO A 1 89 ? 9.237 -11.660 -12.531 1.00 90.31 89 PRO A O 1
ATOM 697 N N . LEU A 1 90 ? 9.562 -9.477 -12.118 1.00 90.88 90 LEU A N 1
ATOM 698 C CA . LEU A 1 90 ? 8.460 -9.398 -11.167 1.00 90.88 90 LEU A CA 1
ATOM 699 C C . LEU A 1 90 ? 7.172 -9.250 -11.973 1.00 90.88 90 LEU A C 1
ATOM 701 O O . LEU A 1 90 ? 6.969 -8.229 -12.626 1.00 90.88 90 LEU A O 1
ATOM 705 N N . VAL A 1 91 ? 6.306 -10.250 -11.895 1.00 94.25 91 VAL A N 1
ATOM 706 C CA . VAL A 1 91 ? 4.981 -10.234 -12.513 1.00 94.25 91 VAL A CA 1
ATOM 707 C C . VAL A 1 91 ? 3.952 -9.924 -11.432 1.00 94.25 91 VAL A C 1
ATOM 709 O O . VAL A 1 91 ? 3.926 -10.581 -10.393 1.00 94.25 91 VAL A O 1
ATOM 712 N N . ILE A 1 92 ? 3.126 -8.906 -11.660 1.00 95.62 92 ILE A N 1
ATOM 713 C CA . ILE A 1 92 ? 2.020 -8.524 -10.781 1.00 95.62 92 ILE A CA 1
ATOM 714 C C . ILE A 1 92 ? 0.724 -8.716 -11.564 1.00 95.62 92 ILE A C 1
ATOM 716 O O . ILE A 1 92 ? 0.346 -7.823 -12.330 1.00 95.62 92 ILE A O 1
ATOM 720 N N . PRO A 1 93 ? 0.026 -9.844 -11.378 1.00 96.12 93 PRO A N 1
ATOM 721 C CA . PRO A 1 93 ? -1.311 -10.010 -11.923 1.00 96.12 93 PRO A CA 1
ATOM 722 C C . PRO A 1 93 ? -2.243 -8.916 -11.390 1.00 96.12 93 PRO A C 1
ATOM 724 O O . PRO A 1 93 ? -2.168 -8.534 -10.215 1.00 96.12 93 PRO A O 1
ATOM 727 N N . LEU A 1 94 ? -3.115 -8.371 -12.236 1.00 94.81 94 LEU A N 1
ATOM 728 C CA . LEU A 1 94 ? -3.989 -7.260 -11.848 1.00 94.81 94 LEU A CA 1
ATOM 729 C C . LEU A 1 94 ? -4.980 -7.673 -10.758 1.00 94.81 94 LEU A C 1
ATOM 731 O O . LEU A 1 94 ? -5.324 -6.848 -9.912 1.00 94.81 94 LEU A O 1
ATOM 735 N N . GLU A 1 95 ? -5.356 -8.951 -10.689 1.00 95.38 95 GLU A N 1
ATOM 736 C CA . GLU A 1 95 ? -6.162 -9.496 -9.598 1.00 95.38 95 GLU A CA 1
ATOM 737 C C . GLU A 1 95 ? -5.434 -9.526 -8.249 1.00 95.38 95 GLU A C 1
ATOM 739 O O . GLU A 1 95 ? -6.077 -9.735 -7.220 1.00 95.38 95 GLU A O 1
ATOM 744 N N . GLN A 1 96 ? -4.116 -9.307 -8.212 1.00 96.56 96 GLN A N 1
ATOM 745 C CA . GLN A 1 96 ? -3.331 -9.151 -6.982 1.00 96.56 96 GLN A CA 1
ATOM 746 C C . GLN A 1 96 ? -3.134 -7.679 -6.604 1.00 96.56 96 GLN A C 1
ATOM 748 O O . GLN A 1 96 ? -2.824 -7.371 -5.451 1.00 96.56 96 GLN A O 1
ATOM 753 N N . LEU A 1 97 ? -3.347 -6.745 -7.534 1.00 96.44 97 LEU A N 1
ATOM 754 C CA . LEU A 1 97 ? -3.263 -5.318 -7.250 1.00 96.44 97 LEU A CA 1
ATOM 755 C C . LEU A 1 97 ? -4.445 -4.894 -6.366 1.00 96.44 97 LEU A C 1
ATOM 757 O O . LEU A 1 97 ? -5.603 -5.229 -6.613 1.00 96.44 97 LEU A O 1
ATOM 761 N N . ARG A 1 98 ? -4.157 -4.160 -5.293 1.00 95.06 98 ARG A N 1
ATOM 762 C CA . ARG A 1 98 ? -5.163 -3.703 -4.319 1.00 95.06 98 ARG A CA 1
ATOM 763 C C . ARG A 1 98 ? -5.314 -2.201 -4.290 1.00 95.06 98 ARG A C 1
ATOM 765 O O . ARG A 1 98 ? -6.389 -1.712 -3.965 1.00 95.06 98 ARG A O 1
ATOM 772 N N . TRP A 1 99 ? -4.256 -1.473 -4.624 1.00 94.31 99 TRP A N 1
ATOM 773 C CA . TRP A 1 99 ? -4.298 -0.026 -4.745 1.00 94.31 99 TRP A CA 1
ATOM 774 C C . TRP A 1 99 ? -3.086 0.489 -5.516 1.00 94.31 99 TRP A C 1
ATOM 776 O O . TRP A 1 99 ? -2.009 -0.110 -5.466 1.00 94.31 99 TRP A O 1
ATOM 786 N N . PHE A 1 100 ? -3.240 1.646 -6.153 1.00 94.12 100 PHE A N 1
ATOM 787 C CA . PHE A 1 100 ? -2.122 2.442 -6.639 1.00 94.12 100 PHE A CA 1
ATOM 788 C C . PHE A 1 100 ? -2.350 3.926 -6.354 1.00 94.12 100 PHE A C 1
ATOM 790 O O . PHE A 1 100 ? -3.476 4.425 -6.402 1.00 94.12 100 PHE A O 1
ATOM 797 N N . GLY A 1 101 ? -1.271 4.667 -6.127 1.00 91.62 101 GLY A N 1
ATOM 798 C CA . GLY A 1 101 ? -1.370 6.111 -5.994 1.00 91.62 101 GLY A CA 1
ATOM 799 C C . GLY A 1 101 ? -0.072 6.793 -5.621 1.00 91.62 101 GLY A C 1
ATOM 800 O O . GLY A 1 101 ? 0.928 6.172 -5.273 1.00 91.62 101 GLY A O 1
ATOM 801 N N . ARG A 1 102 ? -0.069 8.116 -5.776 1.00 90.44 102 ARG A N 1
ATOM 802 C CA . ARG A 1 102 ? 1.105 8.944 -5.491 1.00 90.44 102 ARG A CA 1
ATOM 803 C C . ARG A 1 102 ? 0.978 9.534 -4.087 1.00 90.44 102 ARG A C 1
ATOM 805 O O . ARG A 1 102 ? 0.028 10.284 -3.866 1.00 90.44 102 ARG A O 1
ATOM 812 N N . PRO A 1 103 ? 1.918 9.282 -3.165 1.00 84.25 103 PRO A N 1
ATOM 813 C CA . PRO A 1 103 ? 1.826 9.795 -1.794 1.00 84.25 103 PRO A CA 1
ATOM 814 C C . PRO A 1 103 ? 1.887 11.329 -1.726 1.00 84.25 103 PRO A C 1
ATOM 816 O O . PRO A 1 103 ? 1.338 11.935 -0.813 1.00 84.25 103 PRO A O 1
ATOM 819 N N . LYS A 1 104 ? 2.548 11.959 -2.704 1.00 84.81 104 LYS A N 1
ATOM 820 C CA . LYS A 1 104 ? 2.738 13.408 -2.813 1.00 84.81 104 LYS A CA 1
ATOM 821 C C . LYS A 1 104 ? 2.219 13.922 -4.157 1.00 84.81 104 LYS A C 1
ATOM 823 O O . LYS A 1 104 ? 2.036 13.154 -5.111 1.00 84.81 104 LYS A O 1
ATOM 828 N N . THR A 1 105 ? 1.946 15.223 -4.225 1.00 81.62 105 THR A N 1
ATOM 829 C CA . THR A 1 105 ? 1.684 15.943 -5.482 1.00 81.62 105 THR A CA 1
ATOM 830 C C . THR A 1 105 ? 2.897 15.872 -6.415 1.00 81.62 105 THR A C 1
ATOM 832 O O . THR A 1 105 ? 3.965 15.392 -6.025 1.00 81.62 105 THR A O 1
ATOM 835 N N . TYR A 1 106 ? 2.712 16.243 -7.689 1.00 82.19 106 TYR A N 1
ATOM 836 C CA . TYR A 1 106 ? 3.839 16.250 -8.621 1.00 82.19 106 TYR A CA 1
ATOM 837 C C . TYR A 1 106 ? 4.881 17.256 -8.148 1.00 82.19 106 TYR A C 1
ATOM 839 O O . TYR A 1 106 ? 4.542 18.331 -7.668 1.00 82.19 106 TYR A O 1
ATOM 847 N N . SER A 1 107 ? 6.151 16.910 -8.308 1.00 76.94 107 SER A N 1
ATOM 848 C CA . SER A 1 107 ? 7.188 17.926 -8.300 1.00 76.94 107 SER A CA 1
ATOM 849 C C . SER A 1 107 ? 7.310 18.540 -9.695 1.00 76.94 107 SER A C 1
ATOM 851 O O . SER A 1 107 ? 7.420 17.809 -10.684 1.00 76.94 107 SER A O 1
ATOM 853 N N . HIS A 1 108 ? 7.300 19.873 -9.763 1.00 71.56 108 HIS A N 1
ATOM 854 C CA . HIS A 1 108 ? 7.453 20.646 -11.004 1.00 71.56 108 HIS A CA 1
ATOM 855 C C . HIS A 1 108 ? 8.922 20.784 -11.424 1.00 71.56 108 HIS A C 1
ATOM 857 O O . HIS A 1 108 ? 9.215 21.090 -12.577 1.00 71.56 108 HIS A O 1
ATOM 863 N N . ALA A 1 109 ? 9.862 20.518 -10.515 1.00 72.69 109 ALA A N 1
ATOM 864 C CA . ALA A 1 109 ? 11.279 20.588 -10.824 1.00 72.69 109 ALA A CA 1
ATOM 865 C C . ALA A 1 109 ? 11.695 19.414 -11.723 1.00 72.69 109 ALA A C 1
ATOM 867 O O . ALA A 1 109 ? 11.556 18.251 -11.346 1.00 72.69 109 ALA A O 1
ATOM 868 N N . ALA A 1 110 ? 12.268 19.716 -12.890 1.00 62.53 110 ALA A N 1
ATOM 869 C CA . ALA A 1 110 ? 12.632 18.724 -13.909 1.00 62.53 110 ALA A CA 1
ATOM 870 C C . ALA A 1 110 ? 13.600 17.626 -13.416 1.00 62.53 110 ALA A C 1
ATOM 872 O O . ALA A 1 110 ? 13.634 16.531 -13.974 1.00 62.53 110 ALA A O 1
ATOM 873 N N . TYR A 1 111 ? 14.376 17.907 -12.366 1.00 64.44 111 TYR A N 1
ATOM 874 C CA . TYR A 1 111 ? 15.338 16.978 -11.769 1.00 64.44 111 TYR A CA 1
ATOM 875 C C . TYR A 1 111 ? 14.757 16.135 -10.624 1.00 64.44 111 TYR A C 1
ATOM 877 O O . TYR A 1 111 ? 15.402 15.182 -10.179 1.00 64.44 111 TYR A O 1
ATOM 885 N N . LEU A 1 112 ? 13.561 16.465 -10.125 1.00 75.81 112 LEU A N 1
ATOM 886 C CA . LEU A 1 112 ? 12.937 15.730 -9.032 1.00 75.81 112 LEU A CA 1
ATOM 887 C C . LEU A 1 112 ? 12.121 14.563 -9.577 1.00 75.81 112 LEU A C 1
ATOM 889 O O . LEU A 1 112 ? 11.263 14.697 -10.453 1.00 75.81 112 LEU A O 1
ATOM 893 N N . LYS A 1 113 ? 12.394 13.381 -9.027 1.00 84.12 113 LYS A N 1
ATOM 894 C CA . LYS A 1 113 ? 11.625 12.191 -9.355 1.00 84.12 113 LYS A CA 1
ATOM 895 C C . LYS A 1 113 ? 10.337 12.150 -8.533 1.00 84.12 113 LYS A C 1
ATOM 897 O O . LYS A 1 113 ? 10.308 12.517 -7.362 1.00 84.12 113 LYS A O 1
ATOM 902 N N . ASN A 1 114 ? 9.283 11.668 -9.166 1.00 89.12 114 ASN A N 1
ATOM 903 C CA . ASN A 1 114 ? 7.966 11.460 -8.597 1.00 89.12 114 ASN A CA 1
ATOM 904 C C . ASN A 1 114 ? 7.803 10.003 -8.179 1.00 89.12 114 ASN A C 1
ATOM 906 O O . ASN A 1 114 ? 8.347 9.103 -8.818 1.00 89.12 114 ASN A O 1
ATOM 910 N N . GLU A 1 115 ? 7.008 9.783 -7.139 1.00 91.94 115 GLU A N 1
ATOM 911 C CA . GLU A 1 115 ? 6.760 8.456 -6.586 1.00 91.94 115 GLU A CA 1
ATOM 912 C C . GLU A 1 115 ? 5.342 7.984 -6.866 1.00 91.94 115 GLU A C 1
ATOM 914 O O . GLU A 1 115 ? 4.382 8.751 -6.758 1.00 91.94 115 GLU A O 1
ATOM 919 N N . LEU A 1 116 ? 5.226 6.703 -7.188 1.00 92.75 116 LEU A N 1
ATOM 920 C CA . LEU A 1 116 ? 3.977 5.965 -7.252 1.00 92.75 116 LEU A CA 1
ATOM 921 C C . LEU A 1 116 ? 4.130 4.708 -6.414 1.00 92.75 116 LEU A C 1
ATOM 923 O O . LEU A 1 116 ? 5.154 4.033 -6.470 1.00 92.75 116 LEU A O 1
ATOM 927 N N . TRP A 1 117 ? 3.124 4.413 -5.615 1.00 94.81 117 TRP A N 1
ATOM 928 C CA . TRP A 1 117 ? 3.075 3.224 -4.786 1.00 94.81 117 TRP A CA 1
ATOM 929 C C . TRP A 1 117 ? 2.034 2.280 -5.365 1.00 94.81 117 TRP A C 1
ATOM 931 O O . TRP A 1 117 ? 0.940 2.723 -5.713 1.00 94.81 117 TRP A O 1
ATOM 941 N N . LEU A 1 118 ? 2.383 1.002 -5.459 1.00 95.75 118 LEU A N 1
ATOM 942 C CA . LEU A 1 118 ? 1.465 -0.094 -5.726 1.00 95.75 118 LEU A CA 1
ATOM 943 C C . LEU A 1 118 ? 1.387 -0.952 -4.466 1.00 95.75 118 LEU A C 1
ATOM 945 O O . LEU A 1 118 ? 2.415 -1.294 -3.877 1.00 95.75 118 LEU A O 1
ATOM 949 N N . HIS A 1 119 ? 0.175 -1.303 -4.067 1.00 96.50 119 HIS A N 1
ATOM 950 C CA . HIS A 1 119 ? -0.064 -2.274 -3.013 1.00 96.50 119 HIS A CA 1
ATOM 951 C C . HIS A 1 119 ? -0.595 -3.557 -3.625 1.00 96.50 119 HIS A C 1
ATOM 953 O O . HIS A 1 119 ? -1.589 -3.531 -4.353 1.00 96.50 119 HIS A O 1
ATOM 959 N N . VAL A 1 120 ? 0.082 -4.659 -3.330 1.00 96.69 120 VAL A N 1
ATOM 960 C CA . VAL A 1 120 ? -0.150 -5.961 -3.945 1.00 96.69 120 VAL A CA 1
ATOM 961 C C . VAL A 1 120 ? -0.327 -6.998 -2.854 1.00 96.69 120 VAL A C 1
ATOM 963 O O . VAL A 1 120 ? 0.473 -7.077 -1.926 1.00 96.69 120 VAL A O 1
ATOM 966 N N . GLU A 1 121 ? -1.376 -7.794 -2.979 1.00 96.31 121 GLU A N 1
ATOM 967 C CA . GLU A 1 121 ? -1.630 -8.939 -2.117 1.00 96.31 121 GLU A CA 1
ATOM 968 C C . GLU A 1 121 ? -1.284 -10.209 -2.890 1.00 96.31 121 GLU A C 1
ATOM 970 O O . GLU A 1 121 ? -1.965 -10.552 -3.855 1.00 96.31 121 GLU A O 1
ATOM 975 N N . SER A 1 122 ? -0.222 -10.893 -2.472 1.00 95.00 122 SER A N 1
ATOM 976 C CA . SER A 1 122 ? 0.298 -12.078 -3.154 1.00 95.00 122 SER A CA 1
ATOM 977 C C . SER A 1 122 ? 0.584 -13.171 -2.136 1.00 95.00 122 SER A C 1
ATOM 979 O O . SER A 1 122 ? 1.261 -12.920 -1.141 1.00 95.00 122 SER A O 1
ATOM 981 N N . GLU A 1 123 ? 0.019 -14.362 -2.345 1.00 93.44 123 GLU A N 1
ATOM 982 C CA . GLU A 1 123 ? 0.217 -15.537 -1.476 1.00 93.44 123 GLU A CA 1
ATOM 983 C C . GLU A 1 123 ? -0.018 -15.257 0.026 1.00 93.44 123 GLU A C 1
ATOM 985 O O . GLU A 1 123 ? 0.695 -15.747 0.902 1.00 93.44 123 GLU A O 1
ATOM 990 N N . GLY A 1 124 ? -1.017 -14.424 0.342 1.00 94.69 124 GLY A N 1
ATOM 991 C CA . GLY A 1 124 ? -1.336 -14.038 1.721 1.00 94.69 124 GLY A CA 1
ATOM 992 C C . GLY A 1 124 ? -0.328 -13.079 2.363 1.00 94.69 124 GLY A C 1
ATOM 993 O O . GLY A 1 124 ? -0.347 -12.905 3.577 1.00 94.69 124 GLY A O 1
ATOM 994 N N . ARG A 1 125 ? 0.549 -12.451 1.578 1.00 96.50 125 ARG A N 1
ATOM 995 C CA . ARG A 1 125 ? 1.486 -11.404 2.006 1.00 96.50 125 ARG A CA 1
ATOM 996 C C . ARG A 1 125 ? 1.124 -10.082 1.354 1.00 96.50 125 ARG A C 1
ATOM 998 O O . ARG A 1 125 ? 0.541 -10.043 0.269 1.00 96.50 125 ARG A O 1
ATOM 1005 N N . TRP A 1 126 ? 1.520 -8.991 2.001 1.00 96.62 126 TRP A N 1
ATOM 1006 C CA . TRP A 1 126 ? 1.349 -7.652 1.451 1.00 96.62 126 TRP A CA 1
ATOM 1007 C C . TRP A 1 126 ? 2.678 -7.089 0.962 1.00 96.62 126 TRP A C 1
ATOM 1009 O O . TRP A 1 126 ? 3.604 -6.857 1.743 1.00 96.62 126 TRP A O 1
ATOM 1019 N N . LEU A 1 127 ? 2.755 -6.836 -0.339 1.00 96.19 127 LEU A N 1
ATOM 1020 C CA . LEU A 1 127 ? 3.892 -6.209 -0.989 1.00 96.19 127 LEU A CA 1
ATOM 1021 C C . LEU A 1 127 ? 3.566 -4.751 -1.293 1.00 96.19 127 LEU A C 1
ATOM 1023 O O . LEU A 1 127 ? 2.536 -4.403 -1.872 1.00 96.19 127 LEU A O 1
ATOM 1027 N N . TRP A 1 128 ? 4.490 -3.881 -0.924 1.00 94.56 128 TRP A N 1
ATOM 1028 C CA . TRP A 1 128 ? 4.471 -2.471 -1.249 1.00 94.56 128 TRP A CA 1
ATOM 1029 C C . TRP A 1 128 ? 5.570 -2.179 -2.268 1.00 94.56 128 TRP A C 1
ATOM 1031 O O . TRP A 1 128 ? 6.763 -2.205 -1.954 1.00 94.56 128 TRP A O 1
ATOM 1041 N N . VAL A 1 129 ? 5.161 -1.918 -3.508 1.00 95.06 129 VAL A N 1
ATOM 1042 C CA . VAL A 1 129 ? 6.063 -1.619 -4.621 1.00 95.06 129 VAL A CA 1
ATOM 1043 C C . VAL A 1 129 ? 6.113 -0.112 -4.820 1.00 95.06 129 VAL A C 1
ATOM 1045 O O . VAL A 1 129 ? 5.136 0.518 -5.222 1.00 95.06 129 VAL A O 1
ATOM 1048 N N . ARG A 1 130 ? 7.267 0.487 -4.541 1.00 94.56 130 ARG A N 1
ATOM 1049 C CA . ARG A 1 130 ? 7.521 1.909 -4.765 1.00 94.56 130 ARG A CA 1
ATOM 1050 C C . ARG A 1 130 ? 8.230 2.090 -6.092 1.00 94.56 130 ARG A C 1
ATOM 1052 O O . ARG A 1 130 ? 9.311 1.547 -6.292 1.00 94.56 130 ARG A O 1
ATOM 1059 N N . LEU A 1 131 ? 7.627 2.886 -6.960 1.00 93.25 131 LEU A N 1
ATOM 1060 C CA . LEU A 1 131 ? 8.118 3.234 -8.281 1.00 93.25 131 LEU A CA 1
ATOM 1061 C C . LEU A 1 131 ? 8.517 4.700 -8.316 1.00 93.25 131 LEU A C 1
ATOM 1063 O O . LEU A 1 131 ? 7.785 5.562 -7.828 1.00 93.25 131 LEU A O 1
ATOM 1067 N N . THR A 1 132 ? 9.640 4.980 -8.960 1.00 91.94 132 THR A N 1
ATOM 1068 C CA . THR A 1 132 ? 10.180 6.326 -9.075 1.00 91.94 132 THR A CA 1
ATOM 1069 C C . THR A 1 132 ? 10.390 6.679 -10.550 1.00 91.94 132 THR A C 1
ATOM 1071 O O . THR A 1 132 ? 11.167 6.014 -11.235 1.00 91.94 132 THR A O 1
ATOM 1074 N N . TYR A 1 133 ? 9.730 7.736 -11.035 1.00 89.06 133 TYR A N 1
ATOM 1075 C CA . TYR A 1 133 ? 9.787 8.207 -12.432 1.00 89.06 133 TYR A CA 1
ATOM 1076 C C . TYR A 1 133 ? 9.908 9.728 -12.526 1.00 89.06 133 TYR A C 1
ATOM 1078 O O . TYR A 1 133 ? 9.548 10.442 -11.594 1.00 89.06 133 TYR A O 1
ATOM 1086 N N . ASN A 1 134 ? 10.345 10.258 -13.671 1.00 87.38 134 ASN A N 1
ATOM 1087 C CA . ASN A 1 134 ? 10.142 11.682 -13.958 1.00 87.38 134 ASN A CA 1
ATOM 1088 C C . ASN A 1 134 ? 8.638 12.000 -14.152 1.00 87.38 134 ASN A C 1
ATOM 1090 O O . ASN A 1 134 ? 7.809 11.093 -14.246 1.00 87.38 134 ASN A O 1
ATOM 1094 N N . ARG A 1 135 ? 8.263 13.289 -14.181 1.00 86.62 135 ARG A N 1
ATOM 1095 C CA . ARG A 1 135 ? 6.848 13.713 -14.252 1.00 86.62 135 ARG A CA 1
ATOM 1096 C C . ARG A 1 135 ? 6.118 13.145 -15.472 1.00 86.62 135 ARG A C 1
ATOM 1098 O O . ARG A 1 135 ? 5.066 12.537 -15.291 1.00 86.62 135 ARG A O 1
ATOM 1105 N N . ALA A 1 136 ? 6.672 13.327 -16.672 1.00 85.19 136 ALA A N 1
ATOM 1106 C CA . ALA A 1 136 ? 6.032 12.917 -17.924 1.00 85.19 136 ALA A CA 1
ATOM 1107 C C . ALA A 1 136 ? 5.768 11.403 -17.948 1.00 85.19 136 ALA A C 1
ATOM 1109 O O . ALA A 1 136 ? 4.631 10.966 -18.097 1.00 85.19 136 ALA A O 1
ATOM 1110 N N . GLN A 1 137 ? 6.790 10.599 -17.646 1.00 86.25 137 GLN A N 1
ATOM 1111 C CA . GLN A 1 137 ? 6.647 9.145 -17.580 1.00 86.25 137 GLN A CA 1
ATOM 1112 C C . GLN A 1 137 ? 5.672 8.702 -16.491 1.00 86.25 137 GLN A C 1
ATOM 1114 O O . GLN A 1 137 ? 4.936 7.740 -16.679 1.00 86.25 137 GLN A O 1
ATOM 1119 N N . MET A 1 138 ? 5.671 9.383 -15.341 1.00 89.94 138 MET A N 1
ATOM 1120 C CA . MET A 1 138 ? 4.734 9.077 -14.268 1.00 89.94 138 MET A CA 1
ATOM 1121 C C . MET A 1 138 ? 3.286 9.342 -14.697 1.00 89.94 138 MET A C 1
ATOM 1123 O O . MET A 1 138 ? 2.388 8.589 -14.329 1.00 89.94 138 MET A O 1
ATOM 1127 N N . GLN A 1 139 ? 3.036 10.415 -15.452 1.00 89.31 139 GLN A N 1
ATOM 1128 C CA . GLN A 1 139 ? 1.710 10.704 -15.999 1.00 89.31 139 GLN A CA 1
ATOM 1129 C C . GLN A 1 139 ? 1.271 9.615 -16.981 1.00 89.31 139 GLN A C 1
ATOM 1131 O O . GLN A 1 139 ? 0.152 9.119 -16.857 1.00 89.31 139 GLN A O 1
ATOM 1136 N N . ASP A 1 140 ? 2.151 9.196 -17.889 1.00 89.44 140 ASP A N 1
ATOM 1137 C CA . ASP A 1 140 ? 1.839 8.150 -18.867 1.00 89.44 140 ASP A CA 1
ATOM 1138 C C . ASP A 1 140 ? 1.629 6.783 -18.209 1.00 89.44 140 ASP A C 1
ATOM 1140 O O . ASP A 1 140 ? 0.647 6.105 -18.506 1.00 89.44 140 ASP A O 1
ATOM 1144 N N . LEU A 1 141 ? 2.463 6.430 -17.225 1.00 91.19 141 LEU A N 1
ATOM 1145 C CA . LEU A 1 141 ? 2.288 5.224 -16.417 1.00 91.19 141 LEU A CA 1
ATOM 1146 C C . LEU A 1 141 ? 0.922 5.214 -15.725 1.00 91.19 141 LEU A C 1
ATOM 1148 O O . LEU A 1 141 ? 0.202 4.223 -15.775 1.00 91.19 141 LEU A O 1
ATOM 1152 N N . ILE A 1 142 ? 0.539 6.320 -15.084 1.00 92.25 142 ILE A N 1
ATOM 1153 C CA . ILE A 1 142 ? -0.748 6.415 -14.385 1.00 92.25 142 ILE A CA 1
ATOM 1154 C C . ILE A 1 142 ? -1.918 6.341 -15.365 1.00 92.25 142 ILE A C 1
ATOM 1156 O O . ILE A 1 142 ? -2.940 5.741 -15.031 1.00 92.25 142 ILE A O 1
ATOM 1160 N N . ARG A 1 143 ? -1.800 6.941 -16.557 1.00 91.81 143 ARG A N 1
ATOM 1161 C CA . ARG A 1 143 ? -2.811 6.806 -17.616 1.00 91.81 143 ARG A CA 1
ATOM 1162 C C . ARG A 1 143 ? -2.965 5.344 -18.021 1.00 91.81 143 ARG A C 1
ATOM 1164 O O . ARG A 1 143 ? -4.091 4.870 -18.051 1.00 91.81 143 ARG A O 1
ATOM 1171 N N . ALA A 1 144 ? -1.861 4.637 -18.239 1.00 92.56 144 ALA A N 1
ATOM 1172 C CA . ALA A 1 144 ? -1.872 3.228 -18.610 1.00 92.56 144 ALA A CA 1
ATOM 1173 C C . ALA A 1 144 ? -2.462 2.325 -17.518 1.00 92.56 144 ALA A C 1
ATOM 1175 O O . ALA A 1 144 ? -3.339 1.520 -17.810 1.00 92.56 144 ALA A O 1
ATOM 1176 N N . ILE A 1 145 ? -2.073 2.511 -16.249 1.00 93.81 145 ILE A N 1
ATOM 1177 C CA . ILE A 1 145 ? -2.649 1.758 -15.120 1.00 93.81 145 ILE A CA 1
ATOM 1178 C C . ILE A 1 145 ? -4.167 1.974 -15.055 1.00 93.81 145 ILE A C 1
ATOM 1180 O O . ILE A 1 145 ? -4.923 1.018 -14.927 1.00 93.81 145 ILE A O 1
ATOM 1184 N N . LYS A 1 146 ? -4.642 3.216 -15.212 1.00 93.62 146 LYS A N 1
ATOM 1185 C CA . LYS A 1 146 ? -6.081 3.533 -15.208 1.00 93.62 146 LYS A CA 1
ATOM 1186 C C . LYS A 1 146 ? -6.882 2.854 -16.325 1.00 93.62 146 LYS A C 1
ATOM 1188 O O . LYS A 1 146 ? -8.100 2.819 -16.210 1.00 93.62 146 LYS A O 1
ATOM 1193 N N . LEU A 1 147 ? -6.245 2.371 -17.392 1.00 92.88 147 LEU A N 1
ATOM 1194 C CA . LEU A 1 147 ? -6.934 1.648 -18.466 1.00 92.88 147 LEU A CA 1
ATOM 1195 C C . LEU A 1 147 ? -7.197 0.181 -18.119 1.00 92.88 147 LEU A C 1
ATOM 1197 O O . LEU A 1 147 ? -8.081 -0.418 -18.721 1.00 92.88 147 LEU A O 1
ATOM 1201 N N . VAL A 1 148 ? -6.436 -0.388 -17.181 1.00 92.56 148 VAL A N 1
ATOM 1202 C CA . VAL A 1 148 ? -6.457 -1.831 -16.892 1.00 92.56 148 VAL A CA 1
ATOM 1203 C C . VAL A 1 148 ? -6.978 -2.166 -15.498 1.00 92.56 148 VAL A C 1
ATOM 1205 O O . VAL A 1 148 ? -7.377 -3.296 -15.242 1.00 92.56 148 VAL A O 1
ATOM 1208 N N . VAL A 1 149 ? -6.989 -1.196 -14.580 1.00 93.44 149 VAL A N 1
ATOM 1209 C CA . VAL A 1 149 ? -7.482 -1.404 -13.213 1.00 93.44 149 VAL A CA 1
ATOM 1210 C C . VAL A 1 149 ? -8.993 -1.181 -13.095 1.00 93.44 149 VAL A C 1
ATOM 1212 O O . VAL A 1 149 ? -9.554 -0.358 -13.824 1.00 93.44 149 VAL A O 1
ATOM 1215 N N . PRO A 1 150 ? -9.650 -1.838 -12.125 1.00 90.56 150 PRO A N 1
ATOM 1216 C CA . PRO A 1 150 ? -11.066 -1.629 -11.856 1.00 90.56 150 PRO A CA 1
ATOM 1217 C C . PRO A 1 150 ? -11.428 -0.169 -11.500 1.00 90.56 150 PRO A C 1
ATOM 1219 O O . PRO A 1 150 ? -10.608 0.544 -10.896 1.00 90.56 150 PRO A O 1
ATOM 1222 N N . PRO A 1 151 ? -12.658 0.291 -11.814 1.00 88.50 151 PRO A N 1
ATOM 1223 C CA . PRO A 1 151 ? -13.103 1.662 -11.556 1.00 88.50 151 PRO A CA 1
ATOM 1224 C C . PRO A 1 151 ? -12.974 2.107 -10.096 1.00 88.50 151 PRO A C 1
ATOM 1226 O O . PRO A 1 151 ? -12.601 3.253 -9.842 1.00 88.50 151 PRO A O 1
ATOM 1229 N N . GLU A 1 152 ? -13.214 1.219 -9.131 1.00 85.25 152 GLU A N 1
ATOM 1230 C CA . GLU A 1 152 ? -13.101 1.518 -7.701 1.00 85.25 152 GLU A CA 1
ATOM 1231 C C . GLU A 1 152 ? -11.690 1.984 -7.312 1.00 85.25 152 GLU A C 1
ATOM 1233 O O . GLU A 1 152 ? -11.524 2.915 -6.519 1.00 85.25 152 GLU A O 1
ATOM 1238 N N . MET A 1 153 ? -10.657 1.417 -7.942 1.00 88.94 153 MET A N 1
ATOM 1239 C CA . MET A 1 153 ? -9.268 1.788 -7.689 1.00 88.94 153 MET A CA 1
ATOM 1240 C C . MET A 1 153 ? -8.944 3.159 -8.299 1.00 88.94 153 MET A C 1
ATOM 1242 O O . MET A 1 153 ? -8.194 3.949 -7.720 1.00 88.94 153 MET A O 1
ATOM 1246 N N . ILE A 1 154 ? -9.562 3.488 -9.439 1.00 89.38 154 ILE A N 1
ATOM 1247 C CA . ILE A 1 154 ? -9.471 4.814 -10.064 1.00 89.38 154 ILE A CA 1
ATOM 1248 C C . ILE A 1 154 ? -10.159 5.864 -9.188 1.00 89.38 154 ILE A C 1
ATOM 1250 O O . ILE A 1 154 ? -9.602 6.946 -8.993 1.00 89.38 154 ILE A O 1
ATOM 1254 N N . THR A 1 155 ? -11.341 5.559 -8.654 1.00 85.31 155 THR A N 1
ATOM 1255 C CA . THR A 1 155 ? -12.065 6.427 -7.718 1.00 85.31 155 THR A CA 1
ATOM 1256 C C . THR A 1 155 ? -11.221 6.697 -6.481 1.00 85.31 155 THR A C 1
ATOM 1258 O O . THR A 1 155 ? -10.981 7.859 -6.151 1.00 85.31 155 THR A O 1
ATOM 1261 N N . ALA A 1 156 ? -10.658 5.652 -5.870 1.00 84.19 156 ALA A N 1
ATOM 1262 C CA . ALA A 1 156 ? -9.748 5.787 -4.736 1.00 84.19 156 ALA A CA 1
ATOM 1263 C C . ALA A 1 156 ? -8.527 6.659 -5.065 1.00 84.19 156 ALA A C 1
ATOM 1265 O O . ALA A 1 156 ? -8.134 7.508 -4.265 1.00 84.19 156 ALA A O 1
ATOM 1266 N N . TYR A 1 157 ? -7.957 6.510 -6.266 1.00 86.19 157 TYR A N 1
ATOM 1267 C CA . TYR A 1 157 ? -6.892 7.382 -6.760 1.00 86.19 157 TYR A CA 1
ATOM 1268 C C . TYR A 1 157 ? -7.358 8.840 -6.946 1.00 86.19 157 TYR A C 1
ATOM 1270 O O . TYR A 1 157 ? -6.569 9.763 -6.774 1.00 86.19 157 TYR A O 1
ATOM 1278 N N . ARG A 1 158 ? -8.608 9.113 -7.321 1.00 83.12 158 ARG A N 1
ATOM 1279 C CA . ARG A 1 158 ? -9.086 10.488 -7.576 1.00 83.12 158 ARG A CA 1
ATOM 1280 C C . ARG A 1 158 ? -9.489 11.260 -6.318 1.00 83.12 158 ARG A C 1
ATOM 1282 O O . ARG A 1 158 ? -9.651 12.474 -6.404 1.00 83.12 158 ARG A O 1
ATOM 1289 N N . ARG A 1 159 ? -9.634 10.592 -5.173 1.00 81.19 159 ARG A N 1
ATOM 1290 C CA . ARG A 1 159 ? -9.955 11.243 -3.894 1.00 81.19 159 ARG A CA 1
ATOM 1291 C C . ARG A 1 159 ? -8.913 12.287 -3.498 1.00 81.19 159 ARG A C 1
ATOM 1293 O O . ARG A 1 159 ? -7.742 12.217 -3.892 1.00 81.19 159 ARG A O 1
ATOM 1300 N N . ARG A 1 160 ? -9.348 13.254 -2.684 1.00 71.69 160 ARG A N 1
ATOM 1301 C CA . ARG A 1 160 ? -8.498 14.353 -2.222 1.00 71.69 160 ARG A CA 1
ATOM 1302 C C . ARG A 1 160 ? -7.300 13.815 -1.436 1.00 71.69 160 ARG A C 1
ATOM 1304 O O . ARG A 1 160 ? -7.417 12.945 -0.570 1.00 71.69 160 ARG A O 1
ATOM 1311 N N . ARG A 1 161 ? -6.128 14.349 -1.770 1.00 71.88 161 ARG A N 1
ATOM 1312 C CA . ARG A 1 161 ? -4.831 14.022 -1.164 1.00 71.88 161 ARG A CA 1
ATOM 1313 C C . ARG A 1 161 ? -4.603 14.809 0.134 1.00 71.88 161 ARG A C 1
ATOM 1315 O O . ARG A 1 161 ? -5.239 15.845 0.308 1.00 71.88 161 ARG A O 1
ATOM 1322 N N . PRO A 1 162 ? -3.678 14.371 1.013 1.00 66.69 162 PRO A N 1
ATOM 1323 C CA . PRO A 1 162 ? -2.808 13.190 0.903 1.00 66.69 162 PRO A CA 1
ATOM 1324 C C . PRO A 1 162 ? -3.558 11.885 1.163 1.00 66.69 162 PRO A C 1
ATOM 1326 O O . PRO A 1 162 ? -4.499 11.856 1.946 1.00 66.69 162 PRO A O 1
ATOM 1329 N N . TYR A 1 163 ? -3.143 10.800 0.516 1.00 81.88 163 TYR A N 1
ATOM 1330 C CA . TYR A 1 163 ? -3.690 9.482 0.819 1.00 81.88 163 TYR A CA 1
ATOM 1331 C C . TYR A 1 163 ? -3.203 9.019 2.193 1.00 81.88 163 TYR A C 1
ATOM 1333 O O . TYR A 1 163 ? -1.993 8.965 2.426 1.00 81.88 163 TYR A O 1
ATOM 1341 N N . VAL A 1 164 ? -4.127 8.670 3.084 1.00 87.06 164 VAL A N 1
ATOM 1342 C CA . VAL A 1 164 ? -3.777 8.266 4.446 1.00 87.06 164 VAL A CA 1
ATOM 1343 C C . VAL A 1 164 ? -3.102 6.896 4.418 1.00 87.06 164 VAL A C 1
ATOM 1345 O O . VAL A 1 164 ? -3.689 5.916 3.962 1.00 87.06 164 VAL A O 1
ATOM 1348 N N . HIS A 1 165 ? -1.859 6.855 4.892 1.00 91.31 165 HIS A N 1
ATOM 1349 C CA . HIS A 1 165 ? -1.123 5.632 5.186 1.00 91.31 165 HIS A CA 1
ATOM 1350 C C . HIS A 1 165 ? -0.590 5.736 6.613 1.00 91.31 165 HIS A C 1
ATOM 1352 O O . HIS A 1 165 ? -0.087 6.796 6.989 1.00 91.31 165 HIS A O 1
ATOM 1358 N N . PHE A 1 166 ? -0.679 4.660 7.389 1.00 93.62 166 PHE A N 1
ATOM 1359 C CA . PHE A 1 166 ? -0.145 4.613 8.749 1.00 93.62 166 PHE A CA 1
ATOM 1360 C C . PHE A 1 166 ? 0.352 3.203 9.075 1.00 93.62 166 PHE A C 1
ATOM 1362 O O . PHE A 1 166 ? -0.344 2.219 8.827 1.00 93.62 166 PHE A O 1
ATOM 1369 N N . GLY A 1 167 ? 1.544 3.110 9.662 1.00 92.00 167 GLY A N 1
ATOM 1370 C CA . GLY A 1 167 ? 2.157 1.846 10.065 1.00 92.00 167 GLY A CA 1
ATOM 1371 C C . GLY A 1 167 ? 3.063 1.207 8.996 1.00 92.00 167 GLY A C 1
ATOM 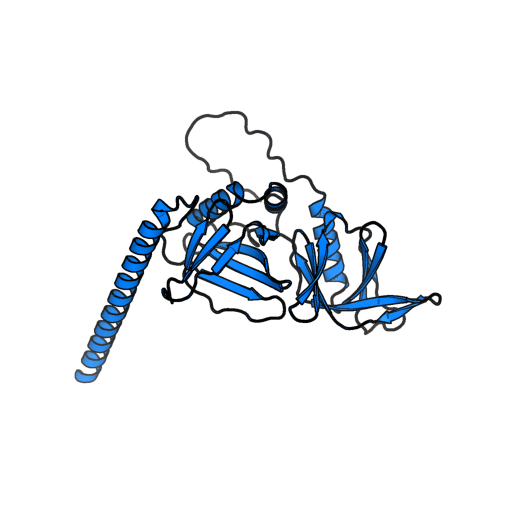1372 O O . GLY A 1 167 ? 3.480 1.892 8.056 1.00 92.00 167 GLY A O 1
ATOM 1373 N N . PRO A 1 168 ? 3.363 -0.103 9.110 1.00 94.62 168 PRO A N 1
ATOM 1374 C CA . PRO A 1 168 ? 2.826 -1.043 10.102 1.00 94.62 168 PRO A CA 1
ATOM 1375 C C . PRO A 1 168 ? 3.121 -0.620 11.547 1.00 94.62 168 PRO A C 1
ATOM 1377 O O . PRO A 1 168 ? 4.194 -0.093 11.824 1.00 94.62 168 PRO A O 1
ATOM 1380 N N . THR A 1 169 ? 2.163 -0.803 12.451 1.00 95.81 169 THR A N 1
ATOM 1381 C CA . THR A 1 169 ? 2.314 -0.505 13.884 1.00 95.81 169 THR A CA 1
ATOM 1382 C C . THR A 1 169 ? 1.908 -1.718 14.709 1.00 95.81 169 THR A C 1
ATOM 1384 O O . THR A 1 169 ? 0.993 -2.438 14.305 1.00 95.81 169 THR A O 1
ATOM 1387 N N . LEU A 1 170 ? 2.609 -1.967 15.816 1.00 96.94 170 LEU A N 1
ATOM 1388 C CA . LEU A 1 170 ? 2.253 -3.025 16.758 1.00 96.94 170 LEU A CA 1
ATOM 1389 C C . LEU A 1 170 ? 0.885 -2.711 17.367 1.00 96.94 170 LEU A C 1
ATOM 1391 O O . LEU A 1 170 ? 0.588 -1.558 17.677 1.00 96.94 170 LEU A O 1
ATOM 1395 N N . ALA A 1 171 ? 0.052 -3.735 17.499 1.00 97.44 171 ALA A N 1
ATOM 1396 C CA . ALA A 1 171 ? -1.230 -3.614 18.157 1.00 97.44 171 ALA A CA 1
ATOM 1397 C C . ALA A 1 171 ? -1.620 -4.916 18.847 1.00 97.44 171 ALA A C 1
ATOM 1399 O O . ALA A 1 171 ? -1.300 -6.007 18.370 1.00 97.44 171 ALA A O 1
ATOM 1400 N N . HIS A 1 172 ? -2.400 -4.797 19.913 1.00 97.19 172 HIS A N 1
ATOM 1401 C CA . HIS A 1 172 ? -2.982 -5.937 20.608 1.00 97.19 172 HIS A CA 1
ATOM 1402 C C . HIS A 1 172 ? -4.504 -5.906 20.468 1.00 97.19 172 HIS A C 1
ATOM 1404 O O . HIS A 1 172 ? -5.113 -4.912 20.867 1.00 97.19 172 HIS A O 1
ATOM 1410 N N . PRO A 1 173 ? -5.159 -6.951 19.928 1.00 96.94 173 PRO A N 1
ATOM 1411 C CA . PRO A 1 173 ? -6.613 -7.058 19.977 1.00 96.94 173 PRO A CA 1
ATOM 1412 C C . PRO A 1 173 ? -7.092 -6.900 21.418 1.00 96.94 173 PRO A C 1
ATOM 1414 O O . PRO A 1 173 ? -6.516 -7.495 22.323 1.00 96.94 173 PRO A O 1
ATOM 1417 N N . ALA A 1 174 ? -8.129 -6.107 21.640 1.00 95.25 174 ALA A N 1
ATOM 1418 C CA . ALA A 1 174 ? -8.633 -5.820 22.971 1.00 95.25 174 ALA A CA 1
ATOM 1419 C C . ALA A 1 174 ? -10.111 -6.196 23.068 1.00 95.25 174 ALA A C 1
ATOM 1421 O O . ALA A 1 174 ? -10.920 -5.837 22.213 1.00 95.25 174 ALA A O 1
ATOM 1422 N N . THR A 1 175 ? -10.477 -6.890 24.140 1.00 93.62 175 THR A N 1
ATOM 1423 C CA . THR A 1 175 ? -11.871 -7.198 24.474 1.00 93.62 175 THR A CA 1
ATOM 1424 C C . THR A 1 175 ? -12.185 -6.688 25.865 1.00 93.62 175 THR A C 1
ATOM 1426 O O . THR A 1 175 ? -11.366 -6.828 26.774 1.00 93.62 175 THR A O 1
ATOM 1429 N N . GLN A 1 176 ? -13.370 -6.109 26.027 1.00 89.69 176 GLN A N 1
ATOM 1430 C CA . GLN A 1 176 ? -13.859 -5.668 27.325 1.00 89.69 176 GLN A CA 1
ATOM 1431 C C . GLN A 1 176 ? -14.737 -6.763 27.930 1.00 89.69 176 GLN A C 1
ATOM 1433 O O . GLN A 1 176 ? -15.649 -7.252 27.261 1.00 89.69 176 GLN A O 1
ATOM 1438 N N . ASP A 1 177 ? -14.459 -7.159 29.170 1.00 85.31 177 ASP A N 1
ATOM 1439 C CA . ASP A 1 177 ? -15.326 -8.077 29.907 1.00 85.31 177 ASP A CA 1
ATOM 1440 C C . ASP A 1 177 ? -16.595 -7.377 30.438 1.00 85.31 177 ASP A C 1
ATOM 1442 O O . ASP A 1 177 ? -16.782 -6.164 30.296 1.00 85.31 177 ASP A O 1
ATOM 1446 N N . MET A 1 178 ? -17.494 -8.149 31.060 1.00 84.69 178 MET A N 1
ATOM 1447 C CA . MET A 1 178 ? -18.745 -7.632 31.637 1.00 84.69 178 MET A CA 1
ATOM 1448 C C . MET A 1 178 ? -18.522 -6.613 32.764 1.00 84.69 178 MET A C 1
ATOM 1450 O O . MET A 1 178 ? -19.422 -5.837 33.078 1.00 84.69 178 MET A O 1
ATOM 1454 N N . GLN A 1 179 ? -17.350 -6.635 33.395 1.00 82.31 179 GLN A N 1
ATOM 1455 C CA . GLN A 1 179 ? -16.957 -5.758 34.490 1.00 82.31 179 GLN A CA 1
ATOM 1456 C C . GLN A 1 179 ? -16.260 -4.486 33.983 1.00 82.31 179 GLN A C 1
ATOM 1458 O O . GLN A 1 179 ? -15.955 -3.599 34.779 1.00 82.31 179 GLN A O 1
ATOM 1463 N N . GLY A 1 180 ? -16.045 -4.363 32.670 1.00 81.25 180 GLY A N 1
ATOM 1464 C CA . GLY A 1 180 ? -15.417 -3.206 32.045 1.00 81.25 180 GLY A CA 1
ATOM 1465 C C . GLY A 1 180 ? -13.892 -3.295 31.932 1.00 81.25 180 GLY A C 1
ATOM 1466 O O . GLY A 1 180 ? -13.278 -2.327 31.475 1.00 81.25 180 GLY A O 1
ATOM 1467 N N . THR A 1 181 ? -13.280 -4.420 32.307 1.00 84.94 181 THR A N 1
ATOM 1468 C CA . THR A 1 181 ? -11.828 -4.636 32.271 1.00 84.94 181 THR A CA 1
ATOM 1469 C C . THR A 1 181 ? -11.382 -5.043 30.872 1.00 84.94 181 THR A C 1
ATOM 1471 O O . THR A 1 181 ? -12.017 -5.862 3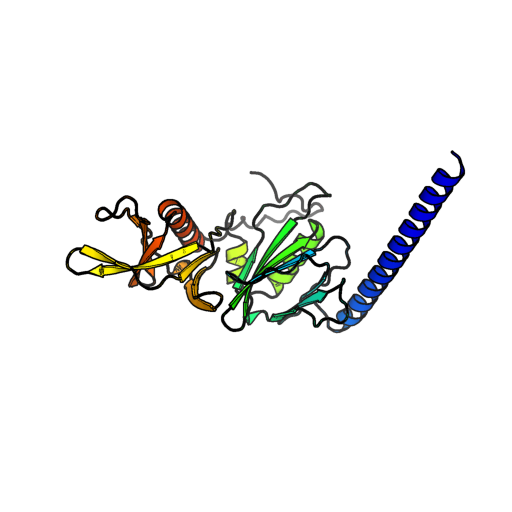0.206 1.00 84.94 181 THR A O 1
ATOM 1474 N N . TRP A 1 182 ? -10.261 -4.482 30.421 1.00 89.81 182 TRP A N 1
ATOM 1475 C CA . TRP A 1 182 ? -9.683 -4.801 29.120 1.00 89.81 182 TRP A CA 1
ATOM 1476 C C . TRP A 1 182 ? -8.729 -5.985 29.214 1.00 89.81 182 TRP A C 1
ATOM 1478 O O . TRP A 1 182 ? -7.765 -5.962 29.976 1.00 89.81 182 TRP A O 1
ATOM 1488 N N . THR A 1 183 ? -8.975 -6.992 28.384 1.00 91.75 183 THR A N 1
ATOM 1489 C CA . THR A 1 183 ? -8.046 -8.098 28.146 1.00 91.75 183 THR A CA 1
ATOM 1490 C C . THR A 1 183 ? -7.420 -7.918 26.771 1.00 91.75 183 THR A C 1
ATOM 1492 O O . THR A 1 183 ? -8.134 -7.668 25.797 1.00 91.75 183 THR A O 1
ATOM 1495 N N . LEU A 1 184 ? -6.093 -8.024 26.705 1.00 94.12 184 LEU A N 1
ATOM 1496 C CA . LEU A 1 184 ? -5.328 -7.936 25.464 1.00 94.12 184 LEU A CA 1
ATOM 1497 C C . LEU A 1 184 ? -5.011 -9.338 24.940 1.00 94.12 184 LEU A C 1
ATOM 1499 O O . LEU A 1 184 ? -4.636 -10.222 25.708 1.00 94.12 184 LEU A O 1
ATOM 1503 N N . GLY A 1 185 ? -5.177 -9.528 23.636 1.00 95.06 185 GLY A N 1
ATOM 1504 C CA . GLY A 1 185 ? -4.802 -10.737 22.918 1.00 95.06 185 GLY A CA 1
ATOM 1505 C C . GLY A 1 185 ? -3.363 -10.702 22.401 1.00 95.06 185 GLY A C 1
ATOM 1506 O O . GLY A 1 185 ? -2.589 -9.779 22.675 1.00 95.06 185 GLY A O 1
ATOM 1507 N N . GLU A 1 186 ? -3.034 -11.721 21.609 1.00 96.25 186 GLU A N 1
ATOM 1508 C CA . GLU A 1 186 ? -1.723 -11.859 20.973 1.00 96.25 186 GLU A CA 1
ATOM 1509 C C . GLU A 1 186 ? -1.392 -10.656 20.071 1.00 96.25 186 GLU A C 1
ATOM 1511 O O . GLU A 1 186 ? -2.279 -10.151 19.370 1.00 96.25 186 GLU A O 1
ATOM 1516 N N . PRO A 1 187 ? -0.129 -10.190 20.074 1.00 96.69 187 PRO A N 1
ATOM 1517 C CA . PRO A 1 187 ? 0.293 -9.059 19.263 1.00 96.69 187 PRO A CA 1
ATOM 1518 C C . PRO A 1 187 ? 0.132 -9.342 17.771 1.00 96.69 187 PRO A C 1
ATOM 1520 O O . PRO A 1 187 ? 0.424 -10.429 17.276 1.00 96.69 187 PRO A O 1
ATOM 1523 N N . LEU A 1 188 ? -0.252 -8.308 17.035 1.00 97.69 188 LEU A N 1
ATOM 1524 C CA . LEU A 1 188 ? -0.274 -8.279 15.579 1.00 97.69 188 LEU A CA 1
ATOM 1525 C C . LEU A 1 188 ? 0.195 -6.911 15.084 1.00 97.69 188 LEU A C 1
ATOM 1527 O O . LEU A 1 188 ? 0.503 -6.021 15.874 1.00 97.69 188 LEU A O 1
ATOM 1531 N N . SER A 1 189 ? 0.249 -6.707 13.771 1.00 97.81 189 SER A N 1
ATOM 1532 C CA . SER A 1 189 ? 0.463 -5.371 13.211 1.00 97.81 189 SER A CA 1
ATOM 1533 C C . SER A 1 189 ? -0.736 -4.861 12.436 1.00 97.81 189 SER A C 1
ATOM 1535 O O . SER A 1 189 ? -1.330 -5.582 11.635 1.00 97.81 189 SER A O 1
ATOM 1537 N N . LEU A 1 190 ? -1.048 -3.584 12.636 1.00 97.81 190 LEU A N 1
ATOM 1538 C CA . LEU A 1 190 ? -2.028 -2.851 11.848 1.00 97.81 190 LEU A CA 1
ATOM 1539 C C . LEU A 1 190 ? -1.317 -1.989 10.808 1.00 97.81 190 LEU A C 1
ATOM 1541 O O . LEU A 1 190 ? -0.368 -1.268 11.119 1.00 97.81 190 LEU A O 1
ATOM 1545 N N . PHE A 1 191 ? -1.796 -2.035 9.571 1.00 97.06 191 PHE A N 1
ATOM 1546 C CA . PHE A 1 191 ? -1.356 -1.153 8.499 1.00 97.06 191 PHE A CA 1
ATOM 1547 C C . PHE A 1 191 ? -2.565 -0.504 7.835 1.00 97.06 191 PHE A C 1
ATOM 1549 O O . PHE A 1 191 ? -3.394 -1.177 7.221 1.00 97.06 191 PHE A O 1
ATO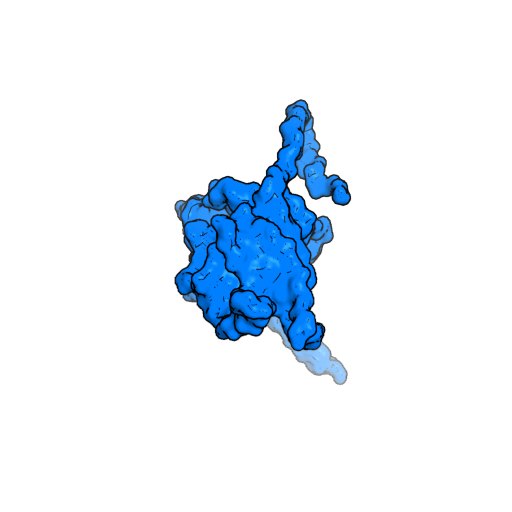M 1556 N N . LEU A 1 192 ? -2.667 0.813 7.969 1.00 95.56 192 LEU A N 1
ATOM 1557 C CA . LEU A 1 192 ? -3.706 1.614 7.343 1.00 95.56 192 LEU A CA 1
ATOM 1558 C C . LEU A 1 192 ? -3.232 2.100 5.978 1.00 95.56 192 LEU A C 1
ATOM 1560 O O . LEU A 1 192 ? -2.128 2.628 5.843 1.00 95.56 192 LEU A O 1
ATOM 1564 N N . MET A 1 193 ? -4.102 1.979 4.984 1.00 91.69 193 MET A N 1
ATOM 1565 C CA . MET A 1 193 ? -3.894 2.486 3.635 1.00 91.69 193 MET A CA 1
ATOM 1566 C C . MET A 1 193 ? -5.235 2.890 3.001 1.00 91.69 193 MET A C 1
ATOM 1568 O O . MET A 1 193 ? -6.286 2.539 3.524 1.00 91.69 193 MET A O 1
ATOM 1572 N N . PRO A 1 194 ? -5.258 3.568 1.844 1.00 87.62 194 PRO A N 1
ATOM 1573 C CA . PRO A 1 194 ? -6.431 4.338 1.403 1.00 87.62 194 PRO A CA 1
ATOM 1574 C C . PRO A 1 194 ? -7.707 3.553 1.097 1.00 87.62 194 PRO A C 1
ATOM 1576 O O . PRO A 1 194 ? -8.760 4.164 0.950 1.00 87.62 194 PRO A O 1
ATOM 1579 N N . LEU A 1 195 ? -7.613 2.233 0.937 1.00 90.75 195 LEU A N 1
ATOM 1580 C CA . LEU A 1 195 ? -8.765 1.359 0.710 1.00 90.75 195 LEU A CA 1
ATOM 1581 C C . LEU A 1 195 ? -8.973 0.333 1.818 1.00 90.75 195 LEU A C 1
ATOM 1583 O O . LEU A 1 195 ? -10.074 -0.198 1.942 1.00 90.75 195 LEU A O 1
ATOM 1587 N N . TYR A 1 196 ? -7.943 0.047 2.616 1.00 95.12 196 TYR A N 1
ATOM 1588 C CA . TYR A 1 196 ? -7.985 -1.061 3.556 1.00 95.12 196 TYR A CA 1
ATOM 1589 C C . TYR A 1 196 ? -7.260 -0.745 4.862 1.00 95.12 196 TYR A C 1
ATOM 1591 O O . TYR A 1 196 ? -6.224 -0.083 4.877 1.00 95.12 196 TYR A O 1
ATOM 1599 N N . LEU A 1 197 ? -7.768 -1.322 5.944 1.00 97.31 197 LEU A N 1
ATOM 1600 C CA . LEU A 1 197 ? -6.998 -1.618 7.141 1.00 97.31 197 LEU A CA 1
ATOM 1601 C C . LEU A 1 197 ? -6.547 -3.083 7.066 1.00 97.31 197 LEU A C 1
ATOM 1603 O O . LEU A 1 197 ? -7.375 -3.993 6.979 1.00 97.31 197 LEU A O 1
ATOM 1607 N N . ILE A 1 198 ? -5.237 -3.311 7.069 1.00 97.44 198 ILE A N 1
ATOM 1608 C CA . ILE A 1 198 ? -4.621 -4.639 6.996 1.00 97.44 198 ILE A CA 1
ATOM 1609 C C . ILE A 1 198 ? -4.151 -5.058 8.387 1.00 97.44 198 ILE A C 1
ATOM 1611 O O . ILE A 1 198 ? -3.512 -4.275 9.088 1.00 97.44 198 ILE A O 1
ATOM 1615 N N . MET A 1 199 ? -4.449 -6.301 8.760 1.00 97.75 199 MET A N 1
ATOM 1616 C CA . MET A 1 199 ? -3.977 -6.953 9.980 1.00 97.75 199 MET A CA 1
ATOM 1617 C C . MET A 1 199 ? -2.976 -8.040 9.606 1.00 97.75 199 MET A C 1
ATOM 1619 O O . MET A 1 199 ? -3.262 -8.881 8.746 1.00 97.75 199 MET A O 1
ATOM 1623 N N . LEU A 1 200 ? -1.814 -8.015 10.250 1.00 97.69 200 LEU A N 1
ATOM 1624 C CA . LEU A 1 200 ? -0.676 -8.872 9.940 1.00 97.69 200 LEU A CA 1
ATOM 1625 C C . LEU A 1 200 ? -0.242 -9.663 11.175 1.00 97.69 200 LEU A C 1
ATOM 1627 O O . LEU A 1 200 ? -0.023 -9.072 12.228 1.00 97.69 200 LEU A O 1
ATOM 1631 N N . ASP A 1 201 ? -0.047 -10.968 11.013 1.00 96.88 201 ASP A N 1
ATOM 1632 C CA . ASP A 1 201 ? 0.724 -11.803 11.938 1.00 96.88 201 ASP A CA 1
ATOM 1633 C C . ASP A 1 201 ? 2.098 -12.067 11.303 1.00 96.88 201 ASP A C 1
ATOM 1635 O O . ASP A 1 201 ? 2.212 -12.727 10.263 1.00 96.88 201 ASP A O 1
ATOM 1639 N N . GLY A 1 202 ? 3.141 -11.438 11.849 1.00 95.44 202 GLY A N 1
ATOM 1640 C CA . GLY A 1 202 ? 4.429 -11.328 11.167 1.00 95.44 202 GLY A CA 1
ATOM 1641 C C . GLY A 1 202 ? 4.256 -10.668 9.795 1.00 95.44 202 GLY A C 1
ATOM 1642 O O . GLY A 1 202 ? 3.809 -9.524 9.713 1.00 95.44 202 GLY A O 1
ATOM 1643 N N . THR A 1 203 ? 4.587 -11.383 8.714 1.00 96.25 203 THR A N 1
ATOM 1644 C CA . THR A 1 203 ? 4.403 -10.909 7.325 1.00 96.25 203 THR A CA 1
ATOM 1645 C C . THR A 1 203 ? 3.109 -11.395 6.664 1.00 96.25 203 THR A C 1
ATOM 1647 O O . THR A 1 203 ? 2.807 -11.017 5.528 1.00 96.25 203 THR A O 1
ATOM 1650 N N . LYS A 1 204 ? 2.336 -12.243 7.351 1.00 97.56 204 LYS A N 1
ATOM 1651 C CA . LYS A 1 204 ? 1.126 -12.858 6.811 1.00 97.56 204 LYS A CA 1
ATOM 1652 C C . LYS A 1 204 ? -0.082 -11.969 7.072 1.00 97.56 204 LYS A C 1
ATOM 1654 O O . LYS A 1 204 ? -0.358 -11.597 8.206 1.00 97.56 204 LYS A O 1
ATOM 1659 N N . VAL A 1 205 ? -0.848 -11.688 6.027 1.00 97.25 205 VAL A N 1
ATOM 1660 C CA . VAL A 1 205 ? -2.148 -11.024 6.125 1.00 97.25 205 VAL A CA 1
ATOM 1661 C C . VAL A 1 205 ? -3.147 -12.002 6.734 1.00 97.25 205 VAL A C 1
ATOM 1663 O O . VAL A 1 205 ? -3.443 -13.044 6.150 1.00 97.25 205 VAL A O 1
ATOM 1666 N N . ILE A 1 206 ? -3.674 -11.662 7.909 1.00 97.06 206 ILE A N 1
ATOM 1667 C CA . ILE A 1 206 ? -4.705 -12.459 8.591 1.00 97.06 206 ILE A CA 1
ATOM 1668 C C . ILE A 1 206 ? -6.106 -11.896 8.364 1.00 97.06 206 ILE A C 1
ATOM 1670 O O . ILE A 1 206 ? -7.082 -12.643 8.353 1.00 97.06 206 ILE A O 1
ATOM 1674 N N . ARG A 1 207 ? -6.219 -10.579 8.154 1.00 95.81 207 ARG A N 1
ATOM 1675 C CA . ARG A 1 207 ? -7.489 -9.914 7.855 1.00 95.81 207 ARG A CA 1
ATOM 1676 C C . ARG A 1 207 ? -7.249 -8.635 7.063 1.00 95.81 207 ARG A C 1
ATOM 1678 O O . ARG A 1 207 ? -6.295 -7.902 7.310 1.00 95.81 207 ARG A O 1
ATOM 1685 N N . LYS A 1 208 ? -8.158 -8.355 6.133 1.00 96.00 208 LYS A N 1
ATOM 1686 C CA . LYS A 1 208 ? -8.228 -7.117 5.354 1.00 96.00 208 LYS A CA 1
ATOM 1687 C C . LYS A 1 208 ? -9.624 -6.538 5.518 1.00 96.00 208 LYS A C 1
ATOM 1689 O O . LYS A 1 208 ? -10.600 -7.225 5.231 1.00 96.00 208 LYS A O 1
ATOM 1694 N N . ILE A 1 209 ? -9.709 -5.299 5.983 1.00 96.69 209 ILE A N 1
ATOM 1695 C CA . ILE A 1 209 ? -10.975 -4.619 6.258 1.00 96.69 209 ILE A CA 1
ATOM 1696 C C . ILE A 1 209 ? -11.114 -3.442 5.290 1.00 96.69 209 ILE A C 1
ATOM 1698 O O . ILE A 1 209 ? -10.301 -2.519 5.367 1.00 96.69 209 ILE A O 1
ATOM 1702 N N . PRO A 1 210 ? -12.089 -3.465 4.366 1.00 94.62 210 PRO A N 1
ATOM 1703 C CA . PRO A 1 210 ? -12.399 -2.324 3.509 1.00 94.62 210 PRO A CA 1
ATOM 1704 C C . PRO A 1 210 ? -12.781 -1.095 4.339 1.00 94.62 210 PRO A C 1
ATOM 1706 O O . PRO A 1 210 ? -13.589 -1.194 5.263 1.00 94.62 210 PRO A O 1
ATOM 1709 N N . LEU A 1 211 ? -12.191 0.065 4.043 1.00 93.75 211 LEU A N 1
ATOM 1710 C CA . LEU A 1 211 ? -12.381 1.259 4.878 1.00 93.75 211 LEU A CA 1
ATOM 1711 C C . LEU A 1 211 ? -13.795 1.851 4.834 1.00 93.75 211 LEU A C 1
ATOM 1713 O O . LEU A 1 211 ? -14.181 2.541 5.770 1.00 93.75 211 LEU A O 1
ATOM 1717 N N . ASP A 1 212 ? -14.572 1.579 3.788 1.00 91.56 212 ASP A N 1
ATOM 1718 C CA . ASP A 1 212 ? -15.986 1.968 3.674 1.00 91.56 212 ASP A CA 1
ATOM 1719 C C . ASP A 1 212 ? -16.898 1.223 4.658 1.00 91.56 212 ASP A C 1
ATOM 1721 O O . ASP A 1 212 ? -17.987 1.698 4.976 1.00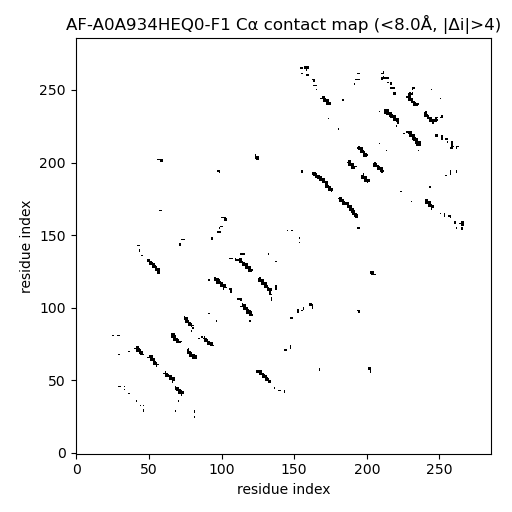 91.56 212 ASP A O 1
ATOM 1725 N N . THR A 1 213 ? -16.452 0.077 5.175 1.00 94.56 213 THR A N 1
ATOM 1726 C CA . THR A 1 213 ? -17.184 -0.695 6.191 1.00 94.56 213 THR A CA 1
ATOM 1727 C C . THR A 1 213 ? -16.901 -0.242 7.623 1.00 94.56 213 THR A C 1
ATOM 1729 O O . THR A 1 213 ? -17.595 -0.684 8.542 1.00 94.56 213 THR A O 1
ATOM 1732 N N . ILE A 1 214 ? -15.900 0.626 7.821 1.00 95.56 214 ILE A N 1
ATOM 1733 C CA . ILE A 1 214 ? -15.448 1.073 9.141 1.00 95.56 214 ILE A CA 1
ATOM 1734 C C . ILE A 1 214 ? -16.258 2.284 9.600 1.00 95.56 214 ILE A C 1
ATOM 1736 O O . ILE A 1 214 ? -16.335 3.302 8.914 1.00 95.56 214 ILE A O 1
ATOM 1740 N N . GLN A 1 215 ? -16.824 2.195 10.801 1.00 94.31 215 GLN A N 1
ATOM 1741 C CA . GLN A 1 215 ? -17.630 3.248 11.418 1.00 94.31 215 GLN A CA 1
ATOM 1742 C C . GLN A 1 215 ? -17.251 3.452 12.889 1.00 94.31 215 GLN A C 1
ATOM 1744 O O . GLN A 1 215 ? -16.489 2.678 13.465 1.00 94.31 215 GLN A O 1
ATOM 1749 N N . ARG A 1 216 ? -17.789 4.516 13.503 1.00 94.81 216 ARG A N 1
ATOM 1750 C CA . ARG A 1 216 ? -17.681 4.811 14.948 1.00 94.81 216 ARG A CA 1
ATOM 1751 C C . ARG A 1 216 ? -16.257 4.695 15.512 1.00 94.81 216 ARG A C 1
ATOM 1753 O O . ARG A 1 216 ? -16.040 4.104 16.567 1.00 94.81 216 ARG A O 1
ATOM 1760 N N . VAL A 1 217 ? -15.286 5.263 14.798 1.00 96.69 217 VAL A N 1
ATOM 1761 C CA . VAL A 1 217 ? -13.884 5.268 15.228 1.00 96.69 217 VAL A CA 1
ATOM 1762 C C . VAL A 1 217 ? -13.720 6.158 16.464 1.00 96.69 217 VAL A C 1
ATOM 1764 O O . VAL A 1 217 ? -14.155 7.308 16.458 1.00 96.69 217 VAL A O 1
ATOM 1767 N N . ALA A 1 218 ? -13.078 5.643 17.510 1.00 96.44 218 ALA A N 1
ATOM 1768 C CA . ALA A 1 218 ? -12.803 6.370 18.744 1.00 96.44 218 ALA A CA 1
ATOM 1769 C C . ALA A 1 218 ? -11.431 5.997 19.322 1.00 96.44 218 ALA A C 1
ATOM 1771 O O . ALA A 1 218 ? -11.041 4.831 19.310 1.00 96.44 218 ALA A O 1
ATOM 1772 N N . ALA A 1 219 ? -10.731 6.985 19.878 1.00 96.19 219 ALA A N 1
ATOM 1773 C CA . ALA A 1 219 ? -9.557 6.779 20.720 1.00 96.19 219 ALA A CA 1
ATOM 1774 C C . ALA A 1 219 ? -9.977 6.810 22.196 1.00 96.19 219 ALA A C 1
ATOM 1776 O O . ALA A 1 219 ? -10.703 7.711 22.617 1.00 96.19 219 ALA A O 1
ATOM 1777 N N . VAL A 1 220 ? -9.537 5.830 22.981 1.00 92.94 220 VAL A N 1
ATOM 1778 C CA . VAL A 1 220 ? -9.879 5.692 24.399 1.00 92.94 220 VAL A CA 1
ATOM 1779 C C . VAL A 1 220 ? -8.608 5.465 25.201 1.00 92.94 220 VAL A C 1
ATOM 1781 O O . VAL A 1 220 ? -7.899 4.485 24.993 1.00 92.94 220 VAL A O 1
ATOM 1784 N N . ARG A 1 221 ? -8.343 6.335 26.174 1.00 89.94 221 ARG A N 1
ATOM 1785 C CA . ARG A 1 221 ? -7.274 6.103 27.149 1.00 89.94 221 ARG A CA 1
ATOM 1786 C C . ARG A 1 221 ? -7.713 5.061 28.172 1.00 89.94 221 ARG A C 1
ATOM 1788 O O . ARG A 1 221 ? -8.850 5.081 28.643 1.00 89.94 221 ARG A O 1
ATOM 1795 N N . ARG A 1 222 ? -6.795 4.175 28.543 1.00 85.31 222 ARG A N 1
ATOM 1796 C CA . ARG A 1 222 ? -7.016 3.151 29.565 1.00 85.31 222 ARG A CA 1
ATOM 1797 C C . ARG A 1 222 ? -6.962 3.780 30.953 1.00 85.31 222 ARG A C 1
ATOM 1799 O O . ARG A 1 222 ? -5.896 4.164 31.419 1.00 85.31 222 ARG A O 1
ATOM 1806 N N . LEU A 1 223 ? -8.114 3.922 31.608 1.00 80.81 223 LEU A N 1
ATOM 1807 C CA . LEU A 1 223 ? -8.185 4.480 32.967 1.00 80.81 223 LEU A CA 1
ATOM 1808 C C . LEU A 1 223 ? -7.561 3.541 34.007 1.00 80.81 223 LEU A C 1
ATOM 1810 O O . LEU A 1 223 ? -7.006 4.005 34.996 1.00 80.81 223 LEU A O 1
ATOM 1814 N N . ASP A 1 224 ? -7.639 2.233 33.759 1.00 78.81 224 ASP A N 1
ATOM 1815 C CA . ASP A 1 224 ? -7.019 1.178 34.560 1.00 78.81 224 ASP A CA 1
ATOM 1816 C C . ASP A 1 224 ? -5.486 1.234 34.499 1.00 78.81 224 ASP A C 1
ATOM 1818 O O . ASP A 1 224 ? -4.816 0.953 35.491 1.00 78.81 224 ASP A O 1
ATOM 1822 N N . GLN A 1 225 ? -4.928 1.613 33.345 1.00 80.88 225 GLN A N 1
ATOM 1823 C CA . GLN A 1 225 ? -3.485 1.682 33.107 1.00 80.88 225 GLN A CA 1
ATOM 1824 C C . GLN A 1 225 ? -3.128 2.908 32.246 1.00 80.88 225 GLN A C 1
ATOM 1826 O O . GLN A 1 225 ? -2.835 2.760 31.061 1.00 80.88 225 GLN A O 1
ATOM 1831 N N . PRO A 1 226 ? -3.100 4.128 32.819 1.00 79.06 226 PRO A N 1
ATOM 1832 C CA . PRO A 1 226 ? -2.949 5.368 32.042 1.00 79.06 226 PRO A CA 1
ATOM 1833 C C . PRO A 1 226 ? -1.616 5.529 31.304 1.00 79.06 226 PRO A C 1
ATOM 1835 O O . PRO A 1 226 ? -1.506 6.381 30.430 1.00 79.06 226 PRO A O 1
ATOM 1838 N N . GLN A 1 227 ? -0.603 4.754 31.697 1.00 82.75 227 GLN A N 1
ATOM 1839 C CA . GLN A 1 227 ? 0.730 4.740 31.086 1.00 82.75 227 GLN A CA 1
ATOM 1840 C C . GLN A 1 227 ? 0.897 3.614 30.054 1.00 82.75 227 GLN A C 1
ATOM 1842 O O . GLN A 1 227 ? 1.947 3.521 29.427 1.00 82.75 227 GLN A O 1
ATOM 1847 N N . ALA A 1 228 ? -0.099 2.732 29.914 1.00 86.06 228 ALA A N 1
ATOM 1848 C CA . ALA A 1 228 ? -0.102 1.698 28.891 1.00 86.06 228 ALA A CA 1
ATOM 1849 C C . ALA A 1 228 ? -0.607 2.258 27.554 1.00 86.06 228 ALA A C 1
ATOM 1851 O O . ALA A 1 228 ? -1.179 3.349 27.489 1.00 86.06 228 ALA A O 1
ATOM 1852 N N . GLU A 1 229 ? -0.437 1.466 26.497 1.00 88.75 229 GLU A N 1
ATOM 1853 C CA . GLU A 1 229 ? -1.040 1.705 25.188 1.00 88.75 229 GLU A CA 1
ATOM 1854 C C . GLU A 1 229 ? -2.530 2.052 25.310 1.00 88.75 229 GLU A C 1
ATOM 1856 O O . GLU A 1 229 ? -3.298 1.374 26.005 1.00 88.75 229 GLU A O 1
ATOM 1861 N N . GLY A 1 230 ? -2.954 3.110 24.619 1.00 93.06 230 GLY A N 1
ATOM 1862 C CA . GLY A 1 230 ? -4.369 3.450 24.539 1.00 93.06 230 GLY A CA 1
ATOM 1863 C C . GLY A 1 230 ? -5.095 2.585 23.516 1.00 93.06 230 GLY A C 1
ATOM 1864 O O . GLY A 1 230 ? -4.491 1.857 22.734 1.00 93.06 230 GLY A O 1
ATOM 1865 N N . LEU A 1 231 ? -6.420 2.653 23.520 1.00 95.19 231 LEU A N 1
ATOM 1866 C CA . LEU A 1 231 ? -7.275 1.820 22.687 1.00 95.19 231 LEU A CA 1
ATOM 1867 C C . LEU A 1 231 ? -7.804 2.608 21.492 1.00 95.19 231 LEU A C 1
ATOM 1869 O O . LEU A 1 231 ? -8.276 3.736 21.629 1.00 95.19 231 LEU A O 1
ATOM 1873 N N . VAL A 1 232 ? -7.811 1.972 20.328 1.00 97.38 232 VAL A N 1
ATOM 1874 C CA . VAL A 1 232 ? -8.569 2.397 19.153 1.00 97.38 232 VAL A CA 1
ATOM 1875 C C . VAL A 1 232 ? -9.760 1.463 19.010 1.00 97.38 232 VAL A C 1
ATOM 1877 O O . VAL A 1 232 ? -9.587 0.256 18.856 1.00 97.38 232 VAL A O 1
ATOM 1880 N N . ARG A 1 233 ? -10.971 2.016 19.056 1.00 96.81 233 ARG A N 1
ATOM 1881 C CA . ARG A 1 233 ? -12.234 1.297 18.857 1.00 96.81 233 ARG A CA 1
ATOM 1882 C C . ARG A 1 233 ? -12.854 1.696 17.532 1.00 96.81 233 ARG A C 1
ATOM 1884 O O . ARG A 1 233 ? -12.782 2.862 17.159 1.00 96.81 233 ARG A O 1
ATOM 1891 N N . PHE A 1 234 ? -13.475 0.752 16.845 1.00 97.25 234 PHE A N 1
ATOM 1892 C CA . PHE A 1 234 ? -14.261 1.008 15.642 1.00 97.25 234 PHE A CA 1
ATOM 1893 C C . PHE A 1 234 ? -15.237 -0.143 15.399 1.00 97.25 234 PHE A C 1
ATOM 1895 O O . PHE A 1 234 ? -15.084 -1.223 15.960 1.00 97.25 234 PHE A O 1
ATOM 1902 N N . GLU A 1 235 ? -16.244 0.081 14.568 1.00 96.94 235 GLU A N 1
ATOM 1903 C CA . GLU A 1 235 ? -17.194 -0.944 14.141 1.00 96.94 235 GLU A CA 1
ATOM 1904 C C . GLU A 1 235 ? -16.936 -1.325 12.689 1.00 96.94 235 GLU A C 1
ATOM 1906 O O . GLU A 1 235 ? -16.623 -0.468 11.863 1.00 96.94 235 GLU A O 1
ATOM 1911 N N . VAL A 1 236 ? -17.088 -2.609 12.375 1.00 95.94 236 VAL A N 1
ATOM 1912 C CA . VAL A 1 236 ? -16.979 -3.145 11.017 1.00 95.94 236 VAL A CA 1
ATOM 1913 C C . VAL A 1 236 ? -18.257 -3.890 10.713 1.00 95.94 236 VAL A C 1
ATOM 1915 O O . VAL A 1 236 ? -18.520 -4.924 11.318 1.00 95.94 236 VAL A O 1
ATOM 1918 N N . SER A 1 237 ? -19.075 -3.352 9.810 1.00 90.75 237 SER A N 1
ATOM 1919 C CA . SER A 1 237 ? -20.377 -3.951 9.471 1.00 90.75 237 SER A CA 1
ATOM 1920 C C . SER A 1 237 ? -21.275 -4.231 10.696 1.00 90.75 237 SER A C 1
ATOM 1922 O O . SER A 1 237 ? -22.085 -5.150 10.669 1.00 90.75 237 SER A O 1
ATOM 1924 N N . GLY A 1 238 ? -21.143 -3.426 11.757 1.00 89.56 238 GLY A N 1
ATOM 1925 C CA . GLY A 1 238 ? -21.889 -3.559 13.015 1.00 89.56 238 GLY A CA 1
ATOM 1926 C C . GLY A 1 238 ? -21.149 -4.299 14.135 1.00 89.56 238 GLY A C 1
ATOM 1927 O O . GLY A 1 238 ? -21.552 -4.177 15.290 1.00 89.56 238 GLY A O 1
ATOM 1928 N N . ASP A 1 239 ? -20.048 -4.990 13.834 1.00 94.44 239 ASP A N 1
ATOM 1929 C CA . ASP A 1 239 ? -19.261 -5.703 14.841 1.00 94.44 239 ASP A CA 1
ATOM 1930 C C . ASP A 1 239 ? -18.219 -4.772 15.479 1.00 94.44 239 ASP A C 1
ATOM 1932 O O . ASP A 1 239 ? -17.369 -4.224 14.763 1.00 94.44 239 ASP A O 1
ATOM 1936 N N . PRO A 1 240 ? -18.233 -4.582 16.811 1.00 95.19 240 PRO A N 1
ATOM 1937 C CA . PRO A 1 240 ? -17.252 -3.747 17.485 1.00 95.19 240 PRO A CA 1
ATOM 1938 C C . PRO A 1 240 ? -15.891 -4.447 17.553 1.00 95.19 240 PRO A C 1
ATOM 1940 O O . PRO A 1 240 ? -15.775 -5.591 17.989 1.00 95.19 240 PRO A O 1
ATOM 1943 N N . LEU A 1 241 ? -14.842 -3.720 17.180 1.00 96.75 241 LEU A N 1
ATOM 1944 C CA . LEU A 1 241 ? -13.447 -4.118 17.309 1.00 96.75 241 LEU A CA 1
ATOM 1945 C C . LEU A 1 241 ? -12.688 -3.086 18.144 1.00 96.75 241 LEU A C 1
ATOM 1947 O O . LEU A 1 241 ? -12.984 -1.887 18.111 1.00 96.75 241 LEU A O 1
ATOM 1951 N N . ALA A 1 242 ? -11.690 -3.553 18.888 1.00 97.00 242 ALA A N 1
ATOM 1952 C CA . ALA A 1 242 ? -10.793 -2.695 19.643 1.00 97.00 242 ALA A CA 1
ATOM 1953 C C . ALA A 1 242 ? -9.362 -3.230 19.590 1.00 97.00 242 ALA A C 1
ATOM 1955 O O . ALA A 1 242 ? -9.144 -4.442 19.586 1.00 97.00 242 ALA A O 1
ATOM 1956 N N . TYR A 1 243 ? -8.399 -2.314 19.559 1.00 97.38 243 TYR A N 1
ATOM 1957 C CA . TYR A 1 243 ? -6.974 -2.625 19.552 1.00 97.38 243 TYR A CA 1
ATOM 1958 C C . TYR A 1 243 ? -6.224 -1.664 20.469 1.00 97.38 243 TYR A C 1
ATOM 1960 O O . TYR A 1 243 ? -6.447 -0.458 20.383 1.00 97.38 243 TYR A O 1
ATOM 1968 N N . ALA A 1 244 ? -5.339 -2.175 21.322 1.00 96.75 244 ALA A N 1
ATOM 1969 C CA . ALA A 1 244 ? -4.349 -1.358 22.015 1.00 96.75 244 ALA A CA 1
ATOM 1970 C C . ALA A 1 244 ? -3.204 -1.010 21.058 1.00 96.75 244 ALA A C 1
ATOM 1972 O O . ALA A 1 244 ? -2.764 -1.877 20.303 1.00 96.75 244 ALA A O 1
ATOM 1973 N N . VAL A 1 245 ? -2.818 0.267 21.030 1.00 96.25 245 VAL A N 1
ATOM 1974 C CA . VAL A 1 245 ? -1.791 0.842 20.150 1.00 96.25 245 VAL A CA 1
ATOM 1975 C C . VAL A 1 245 ? -1.091 1.984 20.899 1.00 96.25 245 VAL A C 1
ATOM 1977 O O . VAL A 1 245 ? -1.762 2.822 21.504 1.00 96.25 245 VAL A O 1
ATOM 1980 N N . ASP A 1 246 ? 0.238 2.089 20.815 1.00 91.31 246 ASP A N 1
ATOM 1981 C CA . ASP A 1 246 ? 1.010 3.180 21.446 1.00 91.31 246 ASP A CA 1
ATOM 1982 C C . ASP A 1 246 ? 0.467 4.572 21.061 1.00 91.31 246 ASP A C 1
ATOM 1984 O O . ASP A 1 246 ? -0.023 5.345 21.891 1.00 91.31 246 ASP A O 1
ATOM 1988 N N . HIS A 1 247 ? 0.456 4.872 19.761 1.00 92.25 247 HIS A N 1
ATOM 1989 C CA . HIS A 1 247 ? -0.013 6.145 19.203 1.00 92.25 247 HIS A CA 1
ATOM 1990 C C . HIS A 1 247 ? -1.512 6.117 18.855 1.00 92.25 247 HIS A C 1
ATOM 1992 O O . HIS A 1 247 ? -1.922 6.567 17.784 1.00 92.25 247 HIS A O 1
ATOM 1998 N N . HIS A 1 248 ? -2.341 5.559 19.743 1.00 94.81 248 HIS A N 1
ATOM 1999 C CA . HIS A 1 248 ? -3.771 5.333 19.496 1.00 94.81 248 HIS A CA 1
ATOM 2000 C C . HIS A 1 248 ? -4.551 6.577 19.031 1.00 94.81 248 HIS A C 1
ATOM 2002 O O . HIS A 1 248 ? -5.394 6.453 18.146 1.00 94.81 248 HIS A O 1
ATOM 2008 N N . GLU A 1 249 ? -4.283 7.772 19.571 1.00 95.56 249 GLU A N 1
ATOM 2009 C CA . GLU A 1 249 ? -4.974 9.007 19.157 1.00 95.56 249 GLU A CA 1
ATOM 2010 C C . GLU A 1 249 ? -4.659 9.374 17.694 1.00 95.56 249 GLU A C 1
ATOM 2012 O O . GLU A 1 249 ? -5.567 9.663 16.906 1.00 95.56 249 GLU A O 1
ATOM 2017 N N . GLU A 1 250 ? -3.385 9.299 17.298 1.00 95.81 250 GLU A N 1
ATOM 2018 C CA . GLU A 1 250 ? -2.947 9.559 15.921 1.00 95.81 250 GLU A CA 1
ATOM 2019 C C . GLU A 1 250 ? -3.494 8.502 14.959 1.00 95.81 250 GLU A C 1
ATOM 2021 O O . GLU A 1 250 ? -4.029 8.836 13.898 1.00 95.81 250 GLU A O 1
ATOM 2026 N N . PHE A 1 251 ? -3.419 7.227 15.351 1.00 96.62 251 PHE A N 1
ATOM 2027 C CA . PHE A 1 251 ? -3.934 6.122 14.552 1.00 96.62 251 PHE A CA 1
ATOM 2028 C C . PHE A 1 251 ? -5.451 6.227 14.359 1.00 96.62 251 PHE A C 1
ATOM 2030 O O . PHE A 1 251 ? -5.933 6.093 13.236 1.00 96.62 251 PHE A O 1
ATOM 2037 N N . ALA A 1 252 ? -6.213 6.502 15.423 1.00 96.62 252 ALA A N 1
ATOM 2038 C CA . ALA A 1 252 ? -7.663 6.670 15.350 1.00 96.62 252 ALA A CA 1
ATOM 2039 C C . ALA A 1 252 ? -8.050 7.850 14.451 1.00 96.62 252 ALA A C 1
ATOM 2041 O O . ALA A 1 252 ? -8.958 7.722 13.633 1.00 96.62 252 ALA A O 1
ATOM 2042 N N . THR A 1 253 ? -7.331 8.973 14.552 1.00 95.75 253 THR A N 1
ATOM 2043 C CA . THR A 1 253 ? -7.536 10.142 13.684 1.00 95.75 253 THR A CA 1
ATOM 2044 C C . THR A 1 253 ? -7.286 9.784 12.220 1.00 95.75 253 THR A C 1
ATOM 2046 O O . THR A 1 253 ? -8.114 10.081 11.358 1.00 95.75 253 THR A O 1
ATOM 2049 N N . ALA A 1 254 ? -6.178 9.096 11.933 1.00 94.75 254 ALA A N 1
ATOM 2050 C CA . ALA A 1 254 ? -5.852 8.640 10.587 1.00 94.75 254 ALA A CA 1
ATOM 2051 C C . ALA A 1 254 ? -6.911 7.663 10.050 1.00 94.75 254 ALA A C 1
ATOM 2053 O O . ALA A 1 254 ? -7.374 7.820 8.920 1.00 94.75 254 ALA A O 1
ATOM 2054 N N . LEU A 1 255 ? -7.337 6.689 10.859 1.00 96.12 255 LEU A N 1
ATOM 2055 C CA . LEU A 1 255 ? -8.354 5.706 10.488 1.00 96.12 255 LEU A CA 1
ATOM 2056 C C . LEU A 1 255 ? -9.703 6.370 10.197 1.00 96.12 255 LEU A C 1
ATOM 2058 O O . LEU A 1 255 ? -10.304 6.089 9.162 1.00 96.12 255 LEU A O 1
ATOM 2062 N N . ALA A 1 256 ? -10.153 7.273 11.071 1.00 93.88 256 ALA A N 1
ATOM 2063 C CA . ALA A 1 256 ? -11.397 8.014 10.896 1.00 93.88 256 ALA A CA 1
ATOM 2064 C C . ALA A 1 256 ? -11.372 8.857 9.615 1.00 93.88 256 ALA A C 1
ATOM 2066 O O . ALA A 1 256 ? -12.320 8.827 8.831 1.00 93.88 256 ALA A O 1
ATOM 2067 N N . GLU A 1 257 ? -10.268 9.564 9.366 1.00 91.81 257 GLU A N 1
ATOM 2068 C CA . GLU A 1 257 ? -10.095 10.367 8.158 1.00 91.81 257 GLU A CA 1
ATOM 2069 C C . GLU A 1 257 ? -10.074 9.498 6.892 1.00 91.81 257 GLU A C 1
ATOM 2071 O O . GLU A 1 257 ? -10.708 9.836 5.892 1.00 91.81 257 GLU A O 1
ATOM 2076 N N . ALA A 1 258 ? -9.387 8.354 6.927 1.00 90.88 258 ALA A N 1
ATOM 2077 C CA . ALA A 1 258 ? -9.315 7.431 5.799 1.00 90.88 258 ALA A CA 1
ATOM 2078 C C . ALA A 1 258 ? -10.677 6.778 5.489 1.00 90.88 258 ALA A C 1
ATOM 2080 O O . ALA A 1 258 ? -11.074 6.701 4.322 1.00 90.88 258 ALA A O 1
ATOM 2081 N N . ALA A 1 259 ? -11.414 6.356 6.522 1.00 90.81 259 ALA A N 1
ATOM 2082 C CA . ALA A 1 259 ? -12.765 5.811 6.395 1.00 90.81 259 ALA A CA 1
ATOM 2083 C C . ALA A 1 259 ? -13.735 6.861 5.833 1.00 90.81 259 ALA A C 1
ATOM 2085 O O . ALA A 1 259 ? -14.398 6.614 4.825 1.00 90.81 259 ALA A O 1
ATOM 2086 N N . ARG A 1 260 ? -13.728 8.081 6.390 1.00 88.31 260 ARG A N 1
ATOM 2087 C CA . ARG A 1 260 ? -14.553 9.203 5.915 1.00 88.31 260 ARG A CA 1
ATOM 2088 C C . ARG A 1 260 ? -14.299 9.520 4.444 1.00 88.31 260 ARG A C 1
ATOM 2090 O O . ARG A 1 260 ? -15.243 9.568 3.663 1.00 88.31 260 ARG A O 1
ATOM 2097 N N . ARG A 1 261 ? -13.032 9.665 4.040 1.00 82.00 261 ARG A N 1
ATOM 2098 C CA . ARG A 1 261 ? -12.665 9.917 2.634 1.00 82.00 261 ARG A CA 1
ATOM 2099 C C . ARG A 1 261 ? -13.087 8.798 1.698 1.00 82.00 261 ARG A C 1
ATOM 2101 O O . ARG A 1 261 ? -13.238 9.039 0.506 1.00 82.00 261 ARG A O 1
ATOM 2108 N N . THR A 1 262 ? -13.262 7.579 2.206 1.00 80.38 262 THR A N 1
ATOM 2109 C CA . THR A 1 262 ? -13.725 6.465 1.380 1.00 80.38 262 THR A CA 1
ATOM 2110 C C . THR A 1 262 ? -15.186 6.624 0.957 1.00 80.38 262 THR A C 1
ATOM 2112 O O . THR A 1 262 ? -15.567 6.163 -0.116 1.00 80.38 262 THR A O 1
ATOM 2115 N N . LEU A 1 263 ? -15.974 7.361 1.733 1.00 78.44 263 LEU A N 1
ATOM 2116 C CA . LEU A 1 263 ? -17.375 7.648 1.439 1.00 78.44 263 LEU A CA 1
ATOM 2117 C C . LEU A 1 263 ? -17.575 8.945 0.641 1.00 78.44 263 LEU A C 1
ATOM 2119 O O . LEU A 1 263 ? -18.670 9.188 0.147 1.00 78.44 263 LEU A O 1
ATOM 2123 N N . GLU A 1 264 ? -16.544 9.785 0.520 1.00 76.69 264 GLU A N 1
ATOM 2124 C CA . GLU A 1 264 ? -16.615 11.009 -0.279 1.00 76.69 264 GLU A CA 1
ATOM 2125 C C . GLU A 1 264 ? -16.597 10.677 -1.775 1.00 76.69 264 GLU A C 1
ATOM 2127 O O . GLU A 1 264 ? -15.749 9.906 -2.250 1.00 76.69 264 GLU A O 1
ATOM 2132 N N . ASP A 1 265 ? -17.499 11.314 -2.526 1.00 67.06 265 ASP A N 1
ATOM 2133 C CA . ASP A 1 265 ? -17.459 11.269 -3.981 1.00 67.06 265 ASP A CA 1
ATOM 2134 C C . ASP A 1 265 ? -16.108 11.808 -4.474 1.00 67.06 265 ASP A C 1
ATOM 2136 O O . ASP A 1 265 ? -15.599 12.817 -3.961 1.00 67.06 265 ASP A O 1
ATOM 2140 N N . PRO A 1 266 ? -15.482 11.152 -5.470 1.00 63.84 266 PRO A N 1
ATOM 2141 C CA . PRO A 1 266 ? -14.301 11.715 -6.098 1.00 63.84 266 PRO A CA 1
ATOM 2142 C C . PRO A 1 266 ? -14.679 13.092 -6.637 1.00 63.84 266 PRO A C 1
ATOM 2144 O O . PRO A 1 266 ? -15.765 13.250 -7.183 1.00 63.84 266 PRO A O 1
ATOM 2147 N N . VAL A 1 267 ? -13.787 14.075 -6.499 1.00 59.94 267 VAL A N 1
ATOM 2148 C CA . VAL A 1 267 ? -14.043 15.442 -6.966 1.00 59.94 267 VAL A CA 1
ATOM 2149 C C . VAL A 1 267 ? -14.474 15.388 -8.435 1.00 59.94 267 VAL A C 1
ATOM 2151 O O . VAL A 1 267 ? -13.649 15.183 -9.332 1.00 59.94 267 VAL A O 1
ATOM 2154 N N . GLU A 1 268 ? -15.780 15.522 -8.680 1.00 50.12 268 GLU A N 1
ATOM 2155 C CA . GLU A 1 268 ? -16.339 15.629 -10.017 1.00 50.12 268 GLU A CA 1
ATOM 2156 C C . GLU A 1 268 ? -15.967 17.017 -10.516 1.00 50.12 268 GLU A C 1
ATOM 2158 O O . GLU A 1 268 ? -16.672 18.003 -10.302 1.00 50.12 268 GLU A O 1
ATOM 2163 N N . TRP A 1 269 ? -14.797 17.119 -11.146 1.0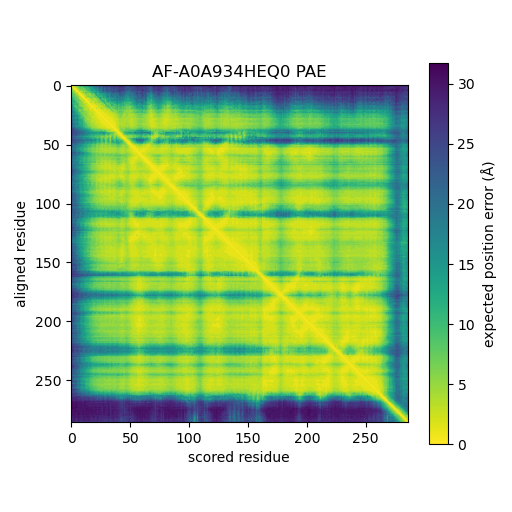0 48.66 269 TRP A N 1
ATOM 2164 C CA . TRP A 1 269 ? -14.437 18.321 -11.875 1.00 48.66 269 TRP A CA 1
ATOM 2165 C C . TRP A 1 269 ? -15.514 18.521 -12.937 1.00 48.66 269 TRP A C 1
ATOM 2167 O O . TRP A 1 269 ? -15.597 17.750 -13.897 1.00 48.66 269 TRP A O 1
ATOM 2177 N N . GLN A 1 270 ? -16.374 19.514 -12.710 1.00 42.91 270 GLN A N 1
ATOM 2178 C CA . GLN A 1 270 ? -17.447 19.929 -13.600 1.00 42.91 270 GLN A CA 1
ATOM 2179 C C . GLN A 1 270 ? -17.010 19.753 -15.052 1.00 42.91 270 GLN A C 1
ATOM 2181 O O . GLN A 1 270 ? -15.977 20.296 -15.446 1.00 42.91 270 GLN A O 1
ATOM 2186 N N . ARG A 1 271 ? -17.782 18.978 -15.829 1.00 40.38 271 ARG A N 1
ATOM 2187 C CA . ARG A 1 271 ? -17.636 18.809 -17.284 1.00 40.38 271 ARG A CA 1
ATOM 2188 C C . ARG A 1 271 ? -17.147 20.124 -17.903 1.00 40.38 271 ARG A C 1
ATOM 2190 O O . ARG A 1 271 ? -17.948 21.042 -18.087 1.00 40.38 271 ARG A O 1
ATOM 2197 N N . LYS A 1 272 ? -15.839 20.231 -18.196 1.00 45.19 272 LYS A N 1
ATOM 2198 C CA . LYS A 1 272 ? -15.256 21.407 -18.856 1.00 45.19 272 LYS A CA 1
ATOM 2199 C C . LYS A 1 272 ? -16.042 21.592 -20.155 1.00 45.19 272 LYS A C 1
ATOM 2201 O O . LYS A 1 272 ? -15.999 20.744 -21.049 1.00 45.19 272 LYS A O 1
ATOM 2206 N N . LYS A 1 273 ? -16.821 22.677 -20.229 1.00 41.69 273 LYS A N 1
ATOM 2207 C CA . LYS A 1 273 ? -17.450 23.137 -21.468 1.00 41.69 273 LYS A CA 1
ATOM 2208 C C . LYS A 1 273 ? -16.360 23.209 -22.535 1.00 41.69 273 LYS A C 1
ATOM 2210 O O . LYS A 1 273 ? -15.315 23.815 -22.329 1.00 41.69 273 LYS A O 1
ATOM 2215 N N . LYS A 1 274 ? -16.644 22.562 -23.660 1.00 43.09 274 LYS A N 1
ATOM 2216 C CA . LYS A 1 274 ? -15.880 22.527 -24.907 1.00 43.09 274 LYS A CA 1
ATOM 2217 C C . LYS A 1 274 ? -15.247 23.901 -25.210 1.00 43.09 274 LYS A C 1
ATOM 2219 O O . LYS A 1 274 ? -15.952 24.815 -25.628 1.00 43.09 274 LYS A O 1
ATOM 2224 N N . LYS A 1 275 ? -13.929 24.031 -25.050 1.00 34.62 275 LYS A N 1
ATOM 2225 C CA . LYS A 1 275 ? -13.124 24.998 -25.805 1.00 34.62 275 LYS A CA 1
ATOM 2226 C C . LYS A 1 275 ? -11.990 24.247 -26.489 1.00 34.62 275 LYS A C 1
ATOM 2228 O O . LYS A 1 275 ? -11.305 23.432 -25.883 1.00 34.62 275 LYS A O 1
ATOM 2233 N N . LYS A 1 276 ? -11.949 24.467 -27.797 1.00 35.38 276 LYS A N 1
ATOM 2234 C CA . LYS A 1 276 ? -10.970 23.998 -28.768 1.00 35.38 276 LYS A CA 1
ATOM 2235 C C . LYS A 1 276 ? -9.650 24.752 -28.535 1.00 35.38 276 LYS A C 1
ATOM 2237 O O . LYS A 1 276 ? -9.707 25.906 -28.120 1.00 35.38 276 LYS A O 1
ATOM 2242 N N . ASP A 1 277 ? -8.558 24.082 -28.887 1.00 32.22 277 ASP A N 1
ATOM 2243 C CA . ASP A 1 277 ? -7.174 24.554 -29.068 1.00 32.22 277 ASP A CA 1
ATOM 2244 C C . ASP A 1 277 ? -6.219 24.540 -27.855 1.00 32.22 277 ASP A C 1
ATOM 2246 O O . ASP A 1 277 ? -6.362 25.270 -26.881 1.00 32.22 277 ASP A O 1
ATOM 2250 N N . GLU A 1 278 ? -5.246 23.624 -27.970 1.00 38.72 278 GLU A N 1
ATOM 2251 C CA . GLU A 1 278 ? -3.811 23.777 -27.675 1.00 38.72 278 GLU A CA 1
ATOM 2252 C C . GLU A 1 278 ? -3.398 24.581 -26.430 1.00 38.72 278 GLU A C 1
ATOM 2254 O O . GLU A 1 278 ? -2.871 25.681 -26.522 1.00 38.72 278 GLU A O 1
ATOM 2259 N N . ASN A 1 279 ? -3.583 23.977 -25.255 1.00 34.28 279 ASN A N 1
ATOM 2260 C CA . ASN A 1 279 ? -2.600 23.884 -24.163 1.00 34.28 279 ASN A CA 1
ATOM 2261 C C . ASN A 1 279 ? -3.305 23.222 -22.974 1.00 34.28 279 ASN A C 1
ATOM 2263 O O . ASN A 1 279 ? -4.124 23.835 -22.297 1.00 34.28 279 ASN A O 1
ATOM 2267 N N . LEU A 1 280 ? -3.022 21.940 -22.728 1.00 38.16 280 LEU A N 1
ATOM 2268 C CA . LEU A 1 280 ? -3.479 21.236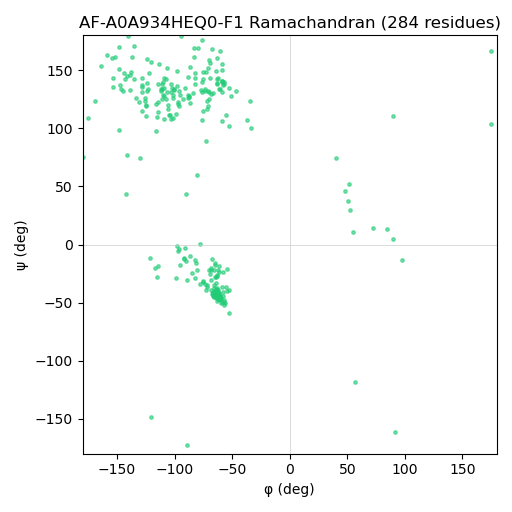 -21.523 1.00 38.16 280 LEU A CA 1
ATOM 2269 C C . LEU A 1 280 ? -2.556 21.589 -20.344 1.00 38.16 280 LEU A C 1
ATOM 2271 O O . LEU A 1 280 ? -1.907 20.720 -19.766 1.00 38.16 280 LEU A O 1
ATOM 2275 N N . GLU A 1 281 ? -2.496 22.876 -20.020 1.00 44.75 281 GLU A N 1
ATOM 2276 C CA . GLU A 1 281 ? -2.079 23.390 -18.719 1.00 44.75 281 GLU A CA 1
ATOM 2277 C C . GLU A 1 281 ? -3.359 23.757 -17.971 1.00 44.75 281 GLU A C 1
ATOM 2279 O O . GLU A 1 281 ? -4.079 24.651 -18.389 1.00 44.75 281 GLU A O 1
ATOM 2284 N N . ASP A 1 282 ? -3.699 22.976 -16.949 1.00 39.44 282 ASP A N 1
ATOM 2285 C CA . ASP A 1 282 ? -4.619 23.336 -15.863 1.00 39.44 282 ASP A CA 1
ATOM 2286 C C . ASP A 1 282 ? -4.675 22.124 -14.930 1.00 39.44 282 ASP A C 1
ATOM 2288 O O . ASP A 1 282 ? -5.600 21.310 -14.973 1.00 39.44 282 ASP A O 1
ATOM 2292 N N . ASP A 1 283 ? -3.612 21.952 -14.154 1.00 45.44 283 ASP A N 1
ATOM 2293 C CA . ASP A 1 283 ? -3.485 20.881 -13.169 1.00 45.44 283 ASP A CA 1
ATOM 2294 C C . ASP A 1 283 ? -2.761 21.434 -11.929 1.00 45.44 283 ASP A C 1
ATOM 2296 O O . ASP A 1 283 ? -1.845 20.800 -11.429 1.00 45.44 283 ASP A O 1
ATOM 2300 N N . GLU A 1 284 ? -3.115 22.644 -11.475 1.00 41.88 284 GLU A N 1
ATOM 2301 C CA . GLU A 1 284 ? -2.548 23.328 -10.300 1.00 41.88 284 GLU A CA 1
ATOM 2302 C C . GLU A 1 284 ? -3.400 24.564 -9.953 1.00 41.88 284 GLU A C 1
ATOM 2304 O O . GLU A 1 284 ? -3.584 25.415 -10.813 1.00 41.88 284 GLU A O 1
ATOM 2309 N N . LEU A 1 285 ? -3.917 24.654 -8.723 1.00 33.25 285 LEU A N 1
ATOM 2310 C CA . LEU A 1 285 ? -3.834 25.820 -7.826 1.00 33.25 285 LEU A CA 1
ATOM 2311 C C . LEU A 1 285 ? -4.472 25.419 -6.477 1.00 33.25 285 LEU A C 1
ATOM 2313 O O . LEU A 1 285 ? -5.675 25.189 -6.413 1.00 33.25 285 LEU A O 1
ATOM 2317 N N . GLU A 1 286 ? -3.590 25.280 -5.479 1.00 33.28 286 GLU A N 1
ATOM 2318 C CA . GLU A 1 286 ? -3.769 25.198 -4.007 1.00 33.28 286 G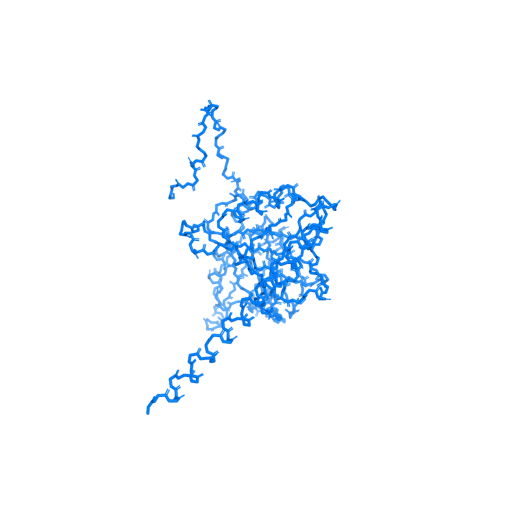LU A CA 1
ATOM 2319 C C . GLU A 1 286 ? -4.887 24.321 -3.398 1.00 33.28 286 GLU A C 1
ATOM 2321 O O . GLU A 1 286 ? -6.087 24.667 -3.442 1.00 33.28 286 GLU A O 1
#

Radius of gyration: 24.01 Å; Cα contacts (8 Å, |Δi|>4): 505; chains: 1; bounding box: 78×41×65 Å

Solvent-accessible surface area (backbone atoms only — not comparable to full-atom values): 15984 Å² total; per-residue (Å²): 125,68,69,66,56,53,54,53,52,52,50,51,50,54,50,51,50,52,52,50,53,53,49,54,51,48,53,50,49,53,56,52,50,50,65,64,46,53,82,74,62,45,76,37,66,70,92,66,85,88,34,36,36,31,46,31,36,50,86,56,63,66,56,69,78,40,40,56,39,50,37,32,45,84,61,32,41,34,40,37,42,64,84,45,74,84,53,80,57,52,74,43,49,50,91,30,53,71,44,54,46,49,72,60,79,85,57,86,52,91,86,46,69,35,58,38,38,36,35,32,52,55,97,54,25,44,36,39,38,40,36,35,27,47,58,69,60,44,52,52,51,52,55,43,48,60,73,56,52,59,68,69,49,50,43,62,50,54,37,80,76,68,63,48,67,46,70,77,36,69,28,21,45,39,47,67,50,99,87,68,50,77,46,72,52,74,75,33,30,41,31,41,39,67,59,32,40,36,34,24,52,73,44,35,55,77,46,75,40,55,26,73,47,48,39,79,60,38,59,43,77,36,82,93,43,74,89,51,54,18,28,28,34,32,25,49,84,80,47,80,46,35,29,30,20,76,62,13,62,63,52,26,52,48,49,43,53,33,18,52,55,53,72,50,78,47,76,77,73,69,82,76,75,91,73,86,80,96,68,98,77,84,90,80,82,136

Mean predicted aligned error: 9.19 Å

Secondary structure (DSSP, 8-state):
-HHHHHHHHHHHHHHHHHHHHHHHHHHHHHHHHHHHHGGG--SB----SS-EEEEEETTS-BPPPB-EEEEE-SSEEEEEESS-TTSPPEEEEGGGEEEEE-SSPPP-STTPPEEEEEEEEETTEEEEEEEEE-HHHHHHHHHHHHHHS-HHHHHHHHSPSSPP-EEEEEEEEEEE-TTS-EEE-S-EEEEEETTEEEEEETTEEEEEEEGGGEEEEEEE--SS-TTSPEEEEEEETTEEEEEEETTHHHHHHHHHHHHHHHHSPP----------SS--------

Nearest PDB structures (foldseek):
  1fb8-assembly1_A  TM=7.006E-01  e=1.532E-03  Homo sapiens
  7lc1-assembly1_B  TM=7.209E-01  e=1.706E-03  Homo sapiens
  1v5m-assembly1_A  TM=5.534E-01  e=2.941E-02  Mus musculus
  1zvr-assembly1_A  TM=6.334E-01  e=1.827E-01  Homo sapiens
  2coa-assembly1_A  TM=5.654E-01  e=3.877E-01  Homo sapiens

Foldseek 3Di:
DPPVVVVVVVVVVVVVVVVVVVVVVLLVVLVVVCVVCVVVPFLDKDNDPDKWKWKDWALDDIDDTFDWIWGHDLFWIWTQTSVCNPDHIDIAGLVQWDAKEWQDDADPDQPDWGWMWTWGQDPQFIMIMIITHGPVSVVSVVVSCVVRHDVLRVFLHLFDDNWQWDDQFKKWWWDADPVRDIDTHDIWGWIDTLQWIFIGDNRGTPDTAGLLQKADWDWAADPVCNPFFTKIWIDGVRRITIIGGNPRVVVSVSSVVSSVSSPDGRPPPPPPPDDDDDDPPDDDDD

Sequence (286 aa):
MSLVVIGTFAGLLAGAVVVGVRETRRLRYIRSLIRQLEPEHPIFCPTYYGTDFQITELNGRKSGKQPFITAIGPTEIVFHSVSHPKDAPLVIPLEQLRWFGRPKTYSHAAYLKNELWLHVESEGRWLWVRLTYNRAQMQDLIRAIKLVVPPEMITAYRRRRPYVHFGPTLAHPATQDMQGTWTLGEPLSLFLMPLYLIMLDGTKVIRKIPLDTIQRVAAVRRLDQPQAEGLVRFEVSGDPLAYAVDHHEEFATALAEAARRTLEDPVEWQRKKKKKDENLEDDELE